Protein AF-A0A0J9TKJ6-F1 (afdb_monomer)

Structure (mmCIF, N/CA/C/O backbone):
data_AF-A0A0J9TKJ6-F1
#
_entry.id   AF-A0A0J9TKJ6-F1
#
loop_
_atom_site.group_PDB
_atom_site.id
_atom_site.type_symbol
_atom_site.label_atom_id
_atom_site.label_alt_id
_atom_site.label_comp_id
_atom_site.label_asym_id
_atom_site.label_entity_id
_atom_site.label_seq_id
_atom_site.pdbx_PDB_ins_code
_atom_site.Cartn_x
_atom_site.Cartn_y
_atom_site.Cartn_z
_atom_site.occupancy
_atom_site.B_iso_or_equiv
_atom_site.auth_seq_id
_atom_site.auth_comp_id
_atom_site.auth_asym_id
_atom_site.auth_atom_id
_atom_site.pdbx_PDB_model_num
ATOM 1 N N . MET A 1 1 ? 6.504 -11.245 -60.195 1.00 50.47 1 MET A N 1
ATOM 2 C CA . MET A 1 1 ? 6.502 -10.023 -59.360 1.00 50.47 1 MET A CA 1
ATOM 3 C C . MET A 1 1 ? 5.042 -9.715 -59.073 1.00 50.47 1 MET A C 1
ATOM 5 O O . MET A 1 1 ? 4.310 -9.525 -60.033 1.00 50.47 1 MET A O 1
ATOM 9 N N . ASN A 1 2 ? 4.594 -9.773 -57.815 1.00 43.16 2 ASN A N 1
ATOM 10 C CA . ASN A 1 2 ? 3.236 -9.346 -57.452 1.00 43.16 2 ASN A CA 1
ATOM 11 C C . ASN A 1 2 ? 3.225 -7.815 -57.468 1.00 43.16 2 ASN A C 1
ATOM 13 O O . ASN A 1 2 ? 3.597 -7.187 -56.484 1.00 43.16 2 ASN A O 1
ATOM 17 N N . ILE A 1 3 ? 2.907 -7.226 -58.617 1.00 52.66 3 ILE A N 1
ATOM 18 C CA . ILE A 1 3 ? 2.705 -5.783 -58.741 1.00 52.66 3 ILE A CA 1
ATOM 19 C C . ILE A 1 3 ? 1.212 -5.575 -58.517 1.00 52.66 3 ILE A C 1
ATOM 21 O O . ILE A 1 3 ? 0.401 -6.050 -59.309 1.00 52.66 3 ILE A O 1
ATOM 25 N N . GLY A 1 4 ? 0.846 -4.954 -57.395 1.00 62.12 4 GLY A N 1
ATOM 26 C CA . GLY A 1 4 ? -0.547 -4.605 -57.136 1.00 62.12 4 GLY A CA 1
ATOM 27 C C . GLY A 1 4 ? -1.061 -3.576 -58.154 1.00 62.12 4 GLY A C 1
ATOM 28 O O . GLY A 1 4 ? -0.260 -2.930 -58.832 1.00 62.12 4 GLY A O 1
ATOM 29 N N . PRO A 1 5 ? -2.384 -3.351 -58.237 1.00 56.28 5 PRO A N 1
ATOM 30 C CA . PRO A 1 5 ? -2.977 -2.350 -59.135 1.00 56.28 5 PRO A CA 1
ATOM 31 C C . PRO A 1 5 ? -2.466 -0.915 -58.890 1.00 56.28 5 PRO A C 1
ATOM 33 O O . PRO A 1 5 ? -2.606 -0.062 -59.758 1.00 56.28 5 PRO A O 1
ATOM 36 N N . ASN A 1 6 ? -1.823 -0.669 -57.742 1.00 56.25 6 ASN A N 1
ATOM 37 C CA . ASN A 1 6 ? -1.251 0.620 -57.340 1.00 56.25 6 ASN A CA 1
ATOM 38 C C . ASN A 1 6 ? 0.261 0.750 -57.636 1.00 56.25 6 ASN A C 1
ATOM 40 O O . ASN A 1 6 ? 0.887 1.711 -57.196 1.00 56.25 6 ASN A O 1
ATOM 44 N N . GLY A 1 7 ? 0.866 -0.207 -58.350 1.00 64.88 7 GLY A N 1
ATOM 45 C CA . GLY A 1 7 ? 2.300 -0.206 -58.656 1.00 64.88 7 GLY A CA 1
ATOM 46 C C . GLY A 1 7 ? 3.182 -0.786 -57.541 1.00 64.88 7 GLY A C 1
ATOM 47 O O . GLY A 1 7 ? 2.716 -1.529 -56.679 1.00 64.88 7 GLY A O 1
ATOM 48 N N . VAL A 1 8 ? 4.486 -0.495 -57.601 1.00 68.56 8 VAL A N 1
ATOM 49 C CA . VAL A 1 8 ? 5.509 -0.954 -56.641 1.00 68.56 8 VAL A CA 1
ATOM 50 C C . VAL A 1 8 ? 5.804 0.184 -55.666 1.00 68.56 8 VAL A C 1
ATOM 52 O O . VAL A 1 8 ? 6.204 1.263 -56.102 1.00 68.56 8 VAL A O 1
ATOM 55 N N . SER A 1 9 ? 5.623 -0.029 -54.358 1.00 71.56 9 SER A N 1
ATOM 56 C CA . SER A 1 9 ? 5.961 1.004 -53.371 1.00 71.56 9 SER A CA 1
ATOM 57 C C . SER A 1 9 ? 7.479 1.182 -53.237 1.00 71.56 9 SER A C 1
ATOM 59 O O . SER A 1 9 ? 8.261 0.293 -53.573 1.00 71.56 9 SER A O 1
ATOM 61 N N . ILE A 1 10 ? 7.917 2.317 -52.683 1.00 71.19 10 ILE A N 1
ATOM 62 C CA . ILE A 1 10 ? 9.335 2.555 -52.352 1.00 71.19 10 ILE A CA 1
ATOM 63 C C . ILE A 1 10 ? 9.899 1.443 -51.452 1.00 71.19 10 ILE A C 1
ATOM 65 O O . ILE A 1 10 ? 11.024 0.990 -51.657 1.00 71.19 10 ILE A O 1
ATOM 69 N N . PHE A 1 11 ? 9.096 0.972 -50.498 1.00 71.19 11 PHE A N 1
ATOM 70 C CA . PHE A 1 11 ? 9.472 -0.111 -49.596 1.00 71.19 11 PHE A CA 1
ATOM 71 C C . PHE A 1 11 ? 9.604 -1.457 -50.329 1.00 71.19 11 PHE A C 1
ATOM 73 O O . PHE A 1 11 ? 10.550 -2.211 -50.095 1.00 71.19 11 PHE A O 1
ATOM 80 N N . ASP A 1 12 ? 8.702 -1.746 -51.270 1.00 70.81 12 ASP A N 1
ATOM 81 C CA . ASP A 1 12 ? 8.797 -2.945 -52.112 1.00 70.81 12 ASP A CA 1
ATOM 82 C C . ASP A 1 12 ? 10.048 -2.899 -52.996 1.00 70.81 12 ASP A C 1
ATOM 84 O O . ASP A 1 12 ? 10.742 -3.905 -53.162 1.00 70.81 12 ASP A O 1
ATOM 88 N N . LEU A 1 13 ? 10.370 -1.717 -53.525 1.00 75.50 13 LEU A N 1
ATOM 89 C CA . LEU A 1 13 ? 11.538 -1.491 -54.365 1.00 75.50 13 LEU A CA 1
ATOM 90 C C . LEU A 1 13 ? 12.847 -1.691 -53.582 1.00 75.50 13 LEU A C 1
ATOM 92 O O . LEU A 1 13 ? 13.776 -2.315 -54.097 1.00 75.50 13 LEU A O 1
ATOM 96 N N . GLU A 1 14 ? 12.918 -1.233 -52.331 1.00 74.38 14 GLU A N 1
ATOM 97 C CA . GLU A 1 14 ? 14.053 -1.487 -51.436 1.00 74.38 14 GLU A CA 1
ATOM 98 C C . GLU A 1 14 ? 14.243 -2.993 -51.179 1.00 74.38 14 GLU A C 1
ATOM 100 O O . GLU A 1 14 ? 15.334 -3.539 -51.381 1.00 74.38 14 GLU A O 1
ATOM 105 N N . ASN A 1 15 ? 13.166 -3.698 -50.820 1.00 72.44 15 ASN A N 1
ATOM 106 C CA . ASN A 1 15 ? 13.211 -5.131 -50.517 1.00 72.44 15 ASN A CA 1
ATOM 107 C C . ASN A 1 15 ? 13.586 -5.996 -51.727 1.00 72.44 15 ASN A C 1
ATOM 109 O O . ASN A 1 15 ? 14.328 -6.974 -51.592 1.00 72.44 15 ASN A O 1
ATOM 113 N N . ILE A 1 16 ? 13.088 -5.655 -52.918 1.00 75.38 16 ILE A N 1
ATOM 114 C CA . ILE A 1 16 ? 13.432 -6.360 -54.157 1.00 75.38 16 ILE A CA 1
ATOM 115 C C . ILE A 1 16 ? 14.916 -6.165 -54.474 1.00 75.38 16 ILE A C 1
ATOM 117 O O . ILE A 1 16 ? 15.604 -7.140 -54.771 1.00 75.38 16 ILE A O 1
ATOM 121 N N . ASN A 1 17 ? 15.433 -4.941 -54.362 1.00 71.62 17 ASN A N 1
ATOM 122 C CA . ASN A 1 17 ? 16.819 -4.636 -54.715 1.00 71.62 17 ASN A CA 1
ATOM 123 C C . ASN A 1 17 ? 17.841 -5.267 -53.761 1.00 71.62 17 ASN A C 1
ATOM 125 O O . ASN A 1 17 ? 18.880 -5.750 -54.228 1.00 71.62 17 ASN A O 1
ATOM 129 N N . ARG A 1 18 ? 17.509 -5.413 -52.467 1.00 71.25 18 ARG A N 1
ATOM 130 C CA . ARG A 1 18 ? 18.341 -6.171 -51.514 1.00 71.25 18 ARG A CA 1
ATOM 131 C C . ARG A 1 18 ? 18.604 -7.605 -51.984 1.00 71.25 18 ARG A C 1
ATOM 133 O O . ARG A 1 18 ? 19.732 -8.079 -51.866 1.00 71.25 18 ARG A O 1
ATOM 140 N N . LYS A 1 19 ? 17.617 -8.278 -52.593 1.00 70.25 19 LYS A N 1
ATOM 141 C CA . LYS A 1 19 ? 17.789 -9.643 -53.142 1.00 70.25 19 LYS A CA 1
ATOM 142 C C . LYS A 1 19 ? 18.791 -9.708 -54.298 1.00 70.25 19 LYS A C 1
ATOM 144 O O . LYS A 1 19 ? 19.408 -10.748 -54.503 1.00 70.25 19 LYS A O 1
ATOM 149 N N . TYR A 1 20 ? 18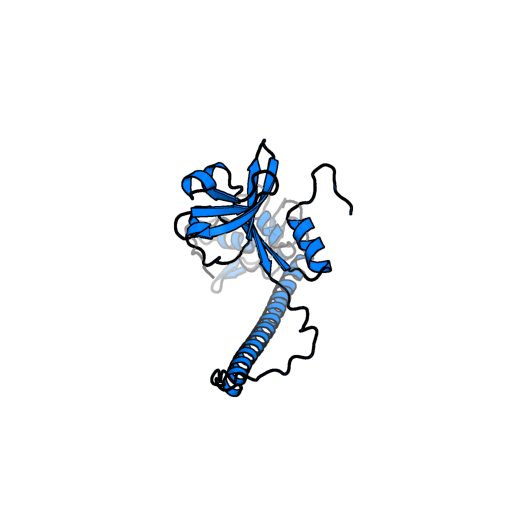.983 -8.610 -55.026 1.00 73.00 20 TYR A N 1
ATOM 150 C CA . TYR A 1 20 ? 19.924 -8.517 -56.148 1.00 73.00 20 TYR A CA 1
ATOM 151 C C . TYR A 1 20 ? 21.276 -7.888 -55.763 1.00 73.00 20 TYR A C 1
ATOM 153 O O . TYR A 1 20 ? 22.132 -7.678 -56.629 1.00 73.00 20 TYR A O 1
ATOM 161 N N . GLY A 1 21 ? 21.504 -7.636 -54.467 1.00 69.69 21 GLY A N 1
ATOM 162 C CA . GLY A 1 21 ? 22.745 -7.054 -53.951 1.00 69.69 21 GLY A CA 1
ATOM 163 C C . GLY A 1 21 ? 22.886 -5.558 -54.236 1.00 69.69 21 GLY A C 1
ATOM 164 O O . GLY A 1 21 ? 24.005 -5.056 -54.310 1.00 69.69 21 GLY A O 1
ATOM 165 N N . ILE A 1 22 ? 21.770 -4.855 -54.434 1.00 74.25 22 ILE A N 1
ATOM 166 C CA . ILE A 1 22 ? 21.721 -3.396 -54.533 1.00 74.25 22 ILE A CA 1
ATOM 167 C C . ILE A 1 22 ? 21.095 -2.900 -53.234 1.00 74.25 22 ILE A C 1
ATOM 169 O O . ILE A 1 22 ? 19.940 -3.216 -52.946 1.00 74.25 22 ILE A O 1
ATOM 173 N N . HIS A 1 23 ? 21.857 -2.159 -52.433 1.00 78.50 23 HIS A N 1
ATOM 174 C CA . HIS A 1 23 ? 21.309 -1.546 -51.233 1.00 78.50 23 HIS A CA 1
ATOM 175 C C . HIS A 1 23 ? 20.715 -0.196 -51.627 1.00 78.50 23 HIS A C 1
ATOM 177 O O . HIS A 1 23 ? 21.412 0.680 -52.142 1.00 78.50 23 HIS A O 1
ATOM 183 N N . LEU A 1 24 ? 19.400 -0.078 -51.472 1.00 80.50 24 LEU A N 1
ATOM 184 C CA . LEU A 1 24 ? 18.694 1.182 -51.625 1.00 80.50 24 LEU A CA 1
ATOM 185 C C . LEU A 1 24 ? 18.300 1.670 -50.247 1.00 80.50 24 LEU A C 1
ATOM 187 O O . LEU A 1 24 ? 17.778 0.895 -49.455 1.00 80.50 24 LEU A O 1
ATOM 191 N N . GLU A 1 25 ? 18.500 2.954 -50.000 1.00 81.00 25 GLU A N 1
ATOM 192 C CA . GLU A 1 25 ? 18.019 3.601 -48.789 1.00 81.00 25 GLU A CA 1
ATOM 193 C C . GLU A 1 25 ? 17.087 4.739 -49.175 1.00 81.00 25 GLU A C 1
ATOM 195 O O . GLU A 1 25 ? 17.439 5.611 -49.980 1.00 81.00 25 GLU A O 1
ATOM 200 N N . SER A 1 26 ? 15.876 4.714 -48.623 1.00 83.44 26 SER A N 1
ATOM 201 C CA . SER A 1 26 ? 14.887 5.762 -48.840 1.00 83.44 26 SER A CA 1
ATOM 202 C C . SER A 1 26 ? 15.014 6.853 -47.780 1.00 83.44 26 SER A C 1
ATOM 204 O O . SER A 1 26 ? 15.048 6.588 -46.581 1.00 83.44 26 SER A O 1
ATOM 206 N N . TYR A 1 27 ? 15.065 8.103 -48.233 1.00 85.94 27 TYR A N 1
ATOM 207 C CA . TYR A 1 27 ? 15.168 9.270 -47.365 1.00 85.94 27 TYR A CA 1
ATOM 208 C C . TYR A 1 27 ? 14.065 10.262 -47.696 1.00 85.94 27 TYR A C 1
ATOM 210 O O . TYR A 1 27 ? 13.878 10.641 -48.856 1.00 85.94 27 TYR A O 1
ATOM 218 N N . ARG A 1 28 ? 13.368 10.737 -46.661 1.00 89.88 28 ARG A N 1
ATOM 219 C CA . ARG A 1 28 ? 12.529 11.927 -46.771 1.00 89.88 28 ARG A CA 1
ATOM 220 C C . ARG A 1 28 ? 13.407 13.159 -46.568 1.00 89.88 28 ARG A C 1
ATOM 222 O O . ARG A 1 28 ? 14.073 13.270 -45.544 1.00 89.88 28 ARG A O 1
ATOM 229 N N . ILE A 1 29 ? 13.434 14.055 -47.546 1.00 91.06 29 ILE A N 1
ATOM 230 C CA . ILE A 1 29 ? 14.273 15.253 -47.532 1.00 91.06 29 ILE A CA 1
ATOM 231 C C . ILE A 1 29 ? 13.593 16.373 -48.316 1.00 91.06 29 ILE A C 1
ATOM 233 O O . ILE A 1 29 ? 13.094 16.154 -49.417 1.00 91.06 29 ILE A O 1
ATOM 237 N N . THR A 1 30 ? 13.592 17.592 -47.782 1.00 92.38 30 THR A N 1
ATOM 238 C CA . THR A 1 30 ? 13.062 18.765 -48.496 1.00 92.38 30 THR A CA 1
ATOM 239 C C . THR A 1 30 ? 14.042 19.249 -49.570 1.00 92.38 30 THR A C 1
ATOM 241 O O . THR A 1 30 ? 15.246 18.995 -49.508 1.00 92.38 30 THR A O 1
ATOM 244 N N . ALA A 1 31 ? 13.585 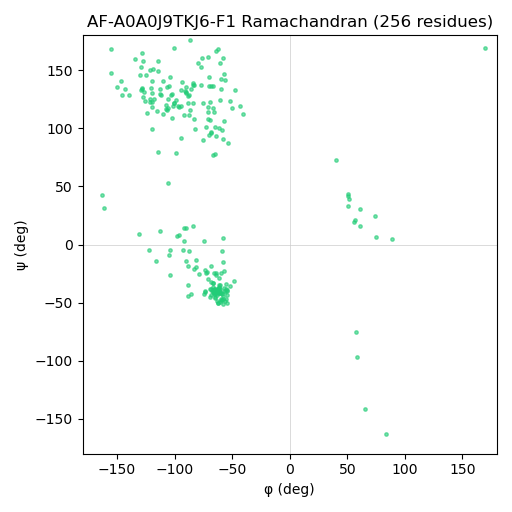20.021 -50.563 1.00 88.12 31 ALA A N 1
ATOM 245 C CA . ALA A 1 31 ? 14.489 20.561 -51.592 1.00 88.12 31 ALA A CA 1
ATOM 246 C C . ALA A 1 31 ? 15.585 21.485 -51.009 1.00 88.12 31 ALA A C 1
ATOM 248 O O . ALA A 1 31 ? 16.681 21.595 -51.570 1.00 88.12 31 ALA A O 1
ATOM 249 N N . GLN A 1 32 ? 15.301 22.160 -49.889 1.00 87.56 32 GLN A N 1
ATOM 250 C CA . GLN A 1 32 ? 16.257 23.034 -49.206 1.00 87.56 32 GLN A CA 1
ATOM 251 C C . GLN A 1 32 ? 17.326 22.235 -48.452 1.00 87.56 32 GLN A C 1
ATOM 253 O O . GLN A 1 32 ? 18.510 22.571 -48.527 1.00 87.56 32 GLN A O 1
ATOM 258 N N . GLU A 1 33 ? 16.935 21.163 -47.765 1.00 89.69 33 GLU A N 1
ATOM 259 C CA . GLU A 1 33 ? 17.868 20.226 -47.131 1.00 89.69 33 GLU A CA 1
ATOM 260 C C . GLU A 1 33 ? 18.687 19.480 -48.180 1.00 89.69 33 GLU A C 1
ATOM 262 O O . GLU A 1 33 ? 19.908 19.381 -48.054 1.00 89.69 33 GLU A O 1
ATOM 267 N N . LEU A 1 34 ? 18.054 19.063 -49.283 1.00 89.25 34 LEU A N 1
ATOM 268 C CA . LEU A 1 34 ? 18.735 18.454 -50.418 1.00 89.25 34 LEU A CA 1
ATOM 269 C C . LEU A 1 34 ? 19.840 19.381 -50.920 1.00 89.25 34 LEU A C 1
ATOM 271 O O . LEU A 1 34 ? 20.978 18.935 -51.053 1.00 89.25 34 LEU A O 1
ATOM 275 N N . ARG A 1 35 ? 19.564 20.682 -51.095 1.00 87.81 35 ARG A N 1
ATOM 276 C CA . ARG A 1 35 ? 20.578 21.682 -51.470 1.00 87.81 35 ARG A CA 1
ATOM 277 C C . ARG A 1 35 ? 21.777 21.688 -50.515 1.00 87.81 35 ARG A C 1
ATOM 279 O O . ARG A 1 35 ? 22.910 21.726 -51.000 1.00 87.81 35 ARG A O 1
ATOM 286 N N . LYS A 1 36 ? 21.542 21.619 -49.201 1.00 89.31 36 LYS A N 1
ATOM 287 C CA . LYS A 1 36 ? 22.574 21.679 -48.145 1.00 89.31 36 LYS A CA 1
ATOM 288 C C . LYS A 1 36 ? 23.299 20.352 -47.875 1.00 89.31 36 LYS A C 1
ATOM 290 O O . LYS A 1 36 ? 24.382 20.386 -47.310 1.00 89.31 36 LYS A O 1
ATOM 295 N N . SER A 1 37 ? 22.731 19.215 -48.274 1.00 86.81 37 SER A N 1
ATOM 296 C CA . SER A 1 37 ? 23.284 17.874 -48.009 1.00 86.81 37 SER A CA 1
ATOM 297 C C . SER A 1 37 ? 24.665 17.629 -48.644 1.00 86.81 37 SER A C 1
ATOM 299 O O . SER A 1 37 ? 25.091 18.357 -49.541 1.00 86.81 37 SER A O 1
ATOM 301 N N . ASN A 1 38 ? 25.343 16.547 -48.265 1.00 84.88 38 ASN A N 1
ATOM 302 C CA . ASN A 1 38 ? 26.609 16.135 -48.891 1.00 84.88 38 ASN A CA 1
ATOM 303 C C . ASN A 1 38 ? 26.428 15.142 -50.055 1.00 84.88 38 ASN A C 1
ATOM 305 O O . ASN A 1 38 ? 27.397 14.545 -50.507 1.00 84.88 38 ASN A O 1
ATOM 309 N N . ILE A 1 39 ? 25.204 14.980 -50.571 1.00 85.25 39 ILE A N 1
ATOM 310 C CA . ILE A 1 39 ? 24.911 14.048 -51.669 1.00 85.25 39 ILE A CA 1
ATOM 311 C C . ILE A 1 39 ? 25.543 14.573 -52.966 1.00 85.25 39 ILE A C 1
ATOM 313 O O . ILE A 1 39 ? 25.077 15.564 -53.538 1.00 85.25 39 ILE A O 1
ATOM 317 N N . SER A 1 40 ? 26.623 13.932 -53.411 1.00 79.75 40 SER A N 1
ATOM 318 C CA . SER A 1 40 ? 27.373 14.293 -54.624 1.00 79.75 40 SER A CA 1
ATOM 319 C C . SER A 1 40 ? 27.120 13.364 -55.811 1.00 79.75 40 SER A C 1
ATOM 321 O O . SER A 1 40 ? 27.273 13.785 -56.963 1.00 79.75 40 SER A O 1
ATOM 323 N N . ASP A 1 41 ? 26.737 12.120 -55.532 1.00 84.12 41 ASP A N 1
ATOM 324 C CA . ASP A 1 41 ? 26.510 11.092 -56.544 1.00 84.12 41 ASP A CA 1
ATOM 325 C C . ASP A 1 41 ? 25.084 11.129 -57.100 1.00 84.12 41 ASP A C 1
ATOM 327 O O . ASP A 1 41 ? 24.255 11.956 -56.711 1.00 84.12 41 ASP A O 1
ATOM 331 N N . PHE A 1 42 ? 24.825 10.274 -58.090 1.00 87.31 42 PHE A N 1
ATOM 332 C CA . PHE A 1 42 ? 23.489 10.113 -58.646 1.00 87.31 42 PHE A CA 1
ATOM 333 C C . PHE A 1 42 ? 22.567 9.466 -57.614 1.00 87.31 42 PHE A C 1
ATOM 335 O O . PHE A 1 42 ? 22.933 8.494 -56.959 1.00 87.31 42 PHE A O 1
ATOM 342 N N . PHE A 1 43 ? 21.357 9.993 -57.508 1.00 90.25 43 PHE A N 1
ATOM 343 C CA . PHE A 1 43 ? 20.299 9.463 -56.657 1.00 90.25 43 PHE A CA 1
ATOM 344 C C . PHE A 1 43 ? 18.999 9.428 -57.448 1.00 90.25 43 PHE A C 1
ATOM 346 O O . PHE A 1 43 ? 18.859 10.125 -58.454 1.00 90.25 43 PHE A O 1
ATOM 353 N N . ILE A 1 44 ? 18.039 8.624 -57.010 1.00 90.69 44 ILE A N 1
ATOM 354 C CA . ILE A 1 44 ? 16.704 8.640 -57.605 1.00 90.69 44 ILE A CA 1
ATOM 355 C C . ILE A 1 44 ? 15.880 9.665 -56.832 1.00 90.69 44 ILE A C 1
ATOM 357 O O . ILE A 1 44 ? 15.878 9.681 -55.602 1.00 90.69 44 ILE A O 1
ATOM 361 N N . VAL A 1 45 ? 15.200 10.543 -57.554 1.00 90.88 45 VAL A N 1
ATOM 362 C CA . VAL A 1 45 ? 14.300 11.553 -57.011 1.00 90.88 45 VAL A CA 1
ATOM 363 C C . VAL A 1 45 ? 12.868 11.192 -57.378 1.00 90.88 45 VAL A C 1
ATOM 365 O O . VAL A 1 45 ? 12.606 10.734 -58.492 1.00 90.88 45 VAL A O 1
ATOM 368 N N . LEU A 1 46 ? 11.946 11.411 -56.446 1.00 90.88 46 LEU A N 1
ATOM 369 C CA . LEU A 1 46 ? 10.523 11.241 -56.694 1.00 90.88 46 LEU A CA 1
ATOM 370 C C . LEU A 1 46 ? 9.873 12.593 -56.992 1.00 90.88 46 LEU A C 1
ATOM 372 O O . LEU A 1 46 ? 9.999 13.537 -56.208 1.00 90.88 46 LEU A O 1
ATOM 376 N N . LEU A 1 47 ? 9.202 12.696 -58.135 1.00 89.31 47 LEU A N 1
ATOM 377 C CA . LEU A 1 47 ? 8.569 13.917 -58.627 1.00 89.31 47 LEU A CA 1
ATOM 378 C C . LEU A 1 47 ? 7.066 13.698 -58.826 1.00 89.31 47 LEU A C 1
ATOM 380 O O . LEU A 1 47 ? 6.646 12.600 -59.163 1.00 89.31 47 LEU A O 1
ATOM 384 N N . PHE A 1 48 ? 6.254 14.737 -58.672 1.00 87.06 48 PHE A N 1
ATOM 385 C CA . PHE A 1 48 ? 4.841 14.714 -59.036 1.00 87.06 48 PHE A CA 1
ATOM 386 C C . PHE A 1 48 ? 4.660 15.127 -60.498 1.00 87.06 48 PHE A C 1
ATOM 388 O O . PHE A 1 48 ? 5.028 16.237 -60.892 1.00 87.06 48 PHE A O 1
ATOM 395 N N . ARG A 1 49 ? 4.056 14.246 -61.301 1.00 81.75 49 ARG A N 1
ATOM 396 C CA . ARG A 1 49 ? 3.688 14.503 -62.700 1.00 81.75 49 ARG A CA 1
ATOM 397 C C . ARG A 1 49 ? 2.311 13.898 -62.969 1.00 81.75 49 ARG A C 1
ATOM 399 O O . ARG A 1 49 ? 2.088 12.736 -62.662 1.00 81.75 49 ARG A O 1
ATOM 406 N N . ASN A 1 50 ? 1.381 14.681 -63.522 1.00 78.81 50 ASN A N 1
ATOM 407 C CA . ASN A 1 50 ? 0.005 14.244 -63.818 1.00 78.81 50 ASN A CA 1
ATOM 408 C C . ASN A 1 50 ? -0.705 13.571 -62.617 1.00 78.81 50 ASN A C 1
ATOM 410 O O . ASN A 1 50 ? -1.371 12.554 -62.782 1.00 78.81 50 ASN A O 1
ATOM 414 N N . ASN A 1 51 ? -0.538 14.125 -61.409 1.00 75.25 51 ASN A N 1
ATOM 415 C CA . ASN A 1 51 ? -1.032 13.578 -60.132 1.00 75.25 51 ASN A CA 1
ATOM 416 C C . ASN A 1 51 ? -0.484 12.194 -59.727 1.00 75.25 51 ASN A C 1
ATOM 418 O O . ASN A 1 51 ? -1.028 11.572 -58.818 1.00 75.25 51 ASN A O 1
ATOM 422 N N . LEU A 1 52 ? 0.608 11.729 -60.339 1.00 78.06 52 LEU A N 1
ATOM 423 C CA . LEU A 1 52 ? 1.285 10.482 -59.979 1.00 78.06 52 LEU A CA 1
ATOM 424 C C . LEU A 1 52 ? 2.731 10.741 -59.537 1.00 78.06 52 LEU A C 1
ATOM 426 O O . LEU A 1 52 ? 3.367 11.709 -59.964 1.00 78.06 52 LEU A O 1
ATOM 430 N N . GLU A 1 53 ? 3.241 9.870 -58.662 1.00 81.81 53 GLU A N 1
ATOM 431 C CA . GLU A 1 53 ? 4.654 9.838 -58.280 1.00 81.81 53 GLU A CA 1
ATOM 432 C C . GLU A 1 53 ? 5.472 9.217 -59.428 1.00 81.81 53 GLU A C 1
ATOM 434 O O . GLU A 1 53 ? 5.229 8.091 -59.858 1.00 81.81 53 GLU A O 1
ATOM 439 N N . HIS A 1 54 ? 6.446 9.969 -59.933 1.00 85.94 54 HIS A N 1
ATOM 440 C CA . HIS A 1 54 ? 7.305 9.616 -61.057 1.00 85.94 54 HIS A CA 1
ATOM 441 C C . HIS A 1 54 ? 8.767 9.588 -60.613 1.00 85.94 54 HIS A C 1
ATOM 443 O O . HIS A 1 54 ? 9.257 10.535 -59.992 1.00 85.94 54 HIS A O 1
ATOM 449 N N . PHE A 1 55 ? 9.475 8.507 -60.935 1.00 88.00 55 PHE A N 1
ATOM 450 C CA . PHE A 1 55 ? 10.889 8.352 -60.603 1.00 88.00 55 PHE A CA 1
ATOM 451 C C . PHE A 1 55 ? 11.769 8.952 -61.700 1.00 88.00 55 PHE A C 1
ATOM 453 O O . PHE A 1 55 ? 11.654 8.589 -62.868 1.00 88.00 55 PHE A O 1
ATOM 460 N N . ALA A 1 56 ? 12.711 9.809 -61.313 1.00 88.75 56 ALA A N 1
ATOM 461 C CA . ALA A 1 56 ? 13.756 10.309 -62.201 1.00 88.75 56 ALA A CA 1
ATOM 462 C C . ALA A 1 56 ? 15.133 10.144 -61.552 1.00 88.75 56 ALA A C 1
ATOM 464 O O . ALA A 1 56 ? 15.266 10.166 -60.328 1.00 88.75 56 ALA A O 1
ATOM 465 N N . ILE A 1 57 ? 16.184 10.005 -62.357 1.00 90.12 57 ILE A N 1
ATOM 466 C CA . ILE A 1 57 ? 17.555 10.030 -61.839 1.00 90.12 57 ILE A CA 1
ATOM 467 C C . ILE A 1 57 ? 17.981 11.489 -61.708 1.00 90.12 57 ILE A C 1
ATOM 469 O O . ILE A 1 57 ? 17.741 12.302 -62.593 1.00 90.12 57 ILE A O 1
ATOM 473 N N . ALA A 1 58 ? 18.636 11.841 -60.614 1.00 91.81 58 ALA A N 1
ATOM 474 C CA . ALA A 1 58 ? 19.038 13.201 -60.318 1.00 91.81 58 ALA A CA 1
ATOM 475 C C . ALA A 1 58 ? 20.515 13.279 -59.935 1.00 91.81 58 ALA A C 1
ATOM 477 O O . ALA A 1 58 ? 21.069 12.387 -59.293 1.00 91.81 58 ALA A O 1
ATOM 478 N N . LYS A 1 59 ? 21.156 14.388 -60.312 1.00 91.56 59 LYS A N 1
ATOM 479 C CA . LYS A 1 59 ? 22.479 14.777 -59.821 1.00 91.56 59 LYS A CA 1
ATOM 480 C C . LYS A 1 59 ? 22.448 16.198 -59.287 1.00 91.56 59 LYS A C 1
ATOM 482 O O . LYS A 1 59 ? 22.051 17.137 -59.984 1.00 91.56 59 LYS A O 1
ATOM 487 N N . LYS A 1 60 ? 22.912 16.358 -58.051 1.00 91.88 60 LYS A N 1
ATOM 488 C CA . LYS A 1 60 ? 22.868 17.628 -57.335 1.00 91.88 60 LYS A CA 1
ATOM 489 C C . LYS A 1 60 ? 24.046 18.542 -57.680 1.00 91.88 60 LYS A C 1
ATOM 491 O O . LYS A 1 60 ? 25.194 18.111 -57.697 1.00 91.88 60 LYS A O 1
ATOM 496 N N . PHE A 1 61 ? 23.775 19.840 -57.831 1.00 90.44 61 PHE A N 1
ATOM 497 C CA . PHE A 1 61 ? 24.777 20.911 -57.855 1.00 90.44 61 PHE A CA 1
ATOM 498 C C . PHE A 1 61 ? 24.413 22.030 -56.867 1.00 90.44 61 PHE A C 1
ATOM 500 O O . PHE A 1 61 ? 23.276 22.150 -56.412 1.00 90.44 61 PHE A O 1
ATOM 507 N N . LYS A 1 62 ? 25.367 22.919 -56.552 1.00 87.44 62 LYS A N 1
ATOM 508 C CA . LYS A 1 62 ? 25.172 24.001 -55.560 1.00 87.44 62 LYS A CA 1
ATOM 509 C C . LYS A 1 62 ? 23.968 24.914 -55.847 1.00 87.44 62 LYS A C 1
ATOM 511 O O . LYS A 1 62 ? 23.346 25.423 -54.917 1.00 87.44 62 LYS A O 1
ATOM 516 N N . ARG A 1 63 ? 23.661 25.156 -57.129 1.00 87.94 63 ARG A N 1
ATOM 517 C CA . ARG A 1 63 ? 22.622 26.110 -57.576 1.00 87.94 63 ARG A CA 1
ATOM 518 C C . ARG A 1 63 ? 21.445 25.468 -58.323 1.00 87.94 63 ARG A C 1
ATOM 520 O O . ARG A 1 63 ? 20.433 26.127 -58.519 1.00 87.94 63 ARG A O 1
ATOM 527 N N . HIS A 1 64 ? 21.577 24.220 -58.759 1.00 91.38 64 HIS A N 1
ATOM 528 C CA . HIS A 1 64 ? 20.580 23.527 -59.576 1.00 91.38 64 HIS A CA 1
ATOM 529 C C . HIS A 1 64 ? 20.702 22.010 -59.398 1.00 91.38 64 HIS A C 1
ATOM 531 O O . HIS A 1 64 ? 21.693 21.528 -58.855 1.00 91.38 64 HIS A O 1
ATOM 537 N N . CYS A 1 65 ? 19.717 21.269 -59.881 1.00 92.50 65 CYS A N 1
ATOM 538 C CA . CYS A 1 65 ? 19.762 19.825 -60.044 1.00 92.50 65 CYS A CA 1
ATOM 539 C C . CYS A 1 65 ? 19.712 19.502 -61.543 1.00 92.50 65 CYS A C 1
ATOM 541 O O . CYS A 1 65 ? 19.143 20.264 -62.328 1.00 92.50 65 CYS A O 1
ATOM 543 N N . ILE A 1 66 ? 20.333 18.403 -61.953 1.00 91.94 66 ILE A N 1
ATOM 544 C CA . ILE A 1 66 ? 20.131 17.842 -63.287 1.00 91.94 66 ILE A CA 1
ATOM 545 C C . ILE A 1 66 ? 19.298 16.582 -63.119 1.00 91.94 66 ILE A C 1
ATOM 547 O O . ILE A 1 66 ? 19.728 15.665 -62.424 1.00 91.94 66 ILE A O 1
ATOM 551 N N . LEU A 1 67 ? 18.128 16.568 -63.744 1.00 91.75 67 LEU A N 1
ATOM 552 C CA . LEU A 1 67 ? 17.243 15.421 -63.842 1.00 91.75 67 LEU A CA 1
ATOM 553 C C . LEU A 1 67 ? 17.533 14.683 -65.148 1.00 91.75 67 LEU A C 1
ATOM 555 O O . LEU A 1 67 ? 17.771 15.305 -66.181 1.00 91.75 67 LEU A O 1
ATOM 559 N N . TYR A 1 68 ? 17.522 13.366 -65.084 1.00 88.69 68 TYR A N 1
ATOM 560 C CA . TYR A 1 68 ? 17.651 12.452 -66.202 1.00 88.69 68 TYR A CA 1
ATOM 561 C C . TYR A 1 68 ? 16.366 11.635 -66.212 1.00 88.69 68 TYR A C 1
ATOM 563 O O . TYR A 1 68 ? 16.180 10.730 -65.395 1.00 88.69 68 TYR A O 1
ATOM 571 N N . ASP A 1 69 ? 15.460 12.046 -67.086 1.00 84.88 69 ASP A N 1
ATOM 572 C CA . ASP A 1 69 ? 14.162 11.427 -67.296 1.00 84.88 69 ASP A CA 1
ATOM 573 C C . ASP A 1 69 ? 14.207 10.611 -68.593 1.00 84.88 69 ASP A C 1
ATOM 575 O O . ASP A 1 69 ? 14.876 11.010 -69.548 1.00 84.88 69 ASP A O 1
ATOM 579 N N . SER A 1 70 ? 13.520 9.472 -68.636 1.00 76.44 70 SER A N 1
ATOM 580 C CA . SER A 1 70 ? 13.504 8.630 -69.840 1.00 76.44 70 SER A CA 1
ATOM 581 C C . SER A 1 70 ? 12.704 9.272 -70.978 1.00 76.44 70 SER A C 1
ATOM 583 O O . SER A 1 70 ? 13.061 9.081 -72.137 1.00 76.44 70 SER A O 1
ATOM 585 N N . ASP A 1 71 ? 11.683 10.078 -70.661 1.00 77.62 71 ASP A N 1
ATOM 586 C CA . ASP A 1 71 ? 10.828 10.729 -71.663 1.00 77.62 71 ASP A CA 1
ATOM 587 C C . ASP A 1 71 ? 11.421 12.051 -72.156 1.00 77.62 71 ASP A C 1
ATOM 589 O O . ASP A 1 71 ? 11.353 12.392 -73.334 1.00 77.62 71 ASP A O 1
ATOM 593 N N . LEU A 1 72 ? 11.959 12.842 -71.223 1.00 79.44 72 LEU A N 1
ATOM 594 C CA . LEU A 1 72 ? 12.389 14.222 -71.474 1.00 79.44 72 LEU A CA 1
ATOM 595 C C . LEU A 1 72 ? 13.912 14.360 -71.593 1.00 79.44 72 LEU A C 1
ATOM 597 O O . LEU A 1 72 ? 14.429 15.446 -71.866 1.00 79.44 72 LEU A O 1
ATOM 601 N N . GLY A 1 73 ? 14.645 13.273 -71.361 1.00 82.75 73 GLY A N 1
ATOM 602 C CA . GLY A 1 73 ? 16.096 13.269 -71.345 1.00 82.75 73 GLY A CA 1
ATOM 603 C C . GLY A 1 73 ? 16.669 14.097 -70.194 1.00 82.75 73 GLY A C 1
ATOM 604 O O . GLY A 1 73 ? 16.191 14.084 -69.057 1.00 82.75 73 GLY A O 1
ATOM 605 N N . LYS A 1 74 ? 17.761 14.808 -70.480 1.00 89.62 74 LYS A N 1
ATOM 606 C CA . LYS A 1 74 ? 18.524 15.564 -69.483 1.00 89.62 74 LYS A CA 1
ATOM 607 C C . LYS A 1 74 ? 17.956 16.973 -69.306 1.00 89.62 74 LYS A C 1
ATOM 609 O O . LYS A 1 74 ? 18.147 17.833 -70.162 1.00 89.62 74 LYS A O 1
ATOM 614 N N . ILE A 1 75 ? 17.367 17.245 -68.147 1.00 91.38 75 ILE A N 1
ATOM 615 C CA . ILE A 1 75 ? 16.774 18.539 -67.796 1.00 91.38 75 ILE A CA 1
ATOM 616 C C . ILE A 1 75 ? 17.569 19.202 -66.675 1.00 91.38 75 ILE A C 1
ATOM 618 O O . ILE A 1 75 ? 17.868 18.597 -65.648 1.00 91.38 75 ILE A O 1
ATOM 622 N N . ARG A 1 76 ? 17.870 20.493 -66.822 1.00 92.81 76 ARG A N 1
ATOM 623 C CA . ARG A 1 76 ? 18.433 21.314 -65.745 1.00 92.81 76 ARG A CA 1
ATOM 624 C C . ARG A 1 76 ? 17.312 22.056 -65.019 1.00 92.81 76 ARG A C 1
ATOM 626 O O . ARG A 1 76 ? 16.653 22.891 -65.624 1.00 92.81 76 ARG A O 1
ATOM 633 N N . ILE A 1 77 ? 17.148 21.805 -63.721 1.00 92.31 77 ILE A N 1
ATOM 634 C CA . ILE A 1 77 ? 16.101 22.416 -62.890 1.00 92.31 77 ILE A CA 1
ATOM 635 C C . ILE A 1 77 ? 16.709 23.198 -61.720 1.00 92.31 77 ILE A C 1
ATOM 637 O O . ILE A 1 77 ? 17.631 22.738 -61.045 1.00 92.31 77 ILE A O 1
ATOM 641 N N . THR A 1 78 ? 16.225 24.411 -61.464 1.00 94.00 78 THR A N 1
ATOM 642 C CA . THR A 1 78 ? 16.645 25.189 -60.284 1.00 94.00 78 THR A CA 1
ATOM 643 C C . THR A 1 78 ? 15.913 24.707 -59.028 1.00 94.00 78 THR A C 1
ATOM 645 O O . THR A 1 78 ? 14.818 24.165 -59.123 1.00 94.00 78 THR A O 1
ATOM 648 N N . TYR A 1 79 ? 16.470 24.916 -57.829 1.00 91.31 79 TYR A N 1
ATOM 649 C CA . TYR A 1 79 ? 15.788 24.508 -56.586 1.00 91.31 79 TYR A CA 1
ATOM 650 C C . TYR A 1 79 ? 14.386 25.125 -56.404 1.00 91.31 79 TYR A C 1
ATOM 652 O O . TYR A 1 79 ? 13.489 24.387 -56.007 1.00 91.31 79 TYR A O 1
ATOM 660 N N . PRO A 1 80 ? 14.138 26.412 -56.734 1.00 92.62 80 PRO A N 1
ATOM 661 C CA . PRO A 1 80 ? 12.786 26.977 -56.696 1.00 92.62 80 PRO A CA 1
ATOM 662 C C . PRO A 1 80 ? 11.795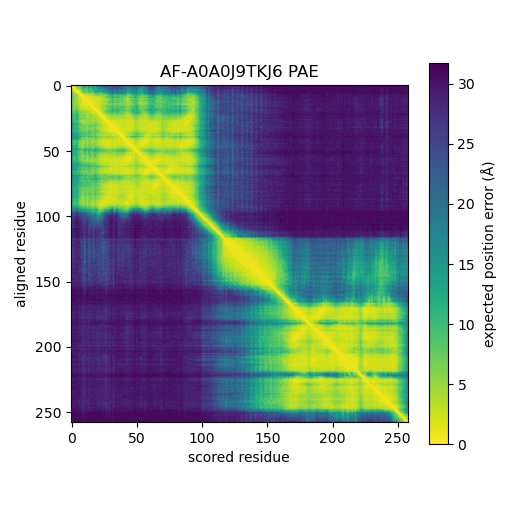 26.277 -57.633 1.00 92.62 80 PRO A C 1
ATOM 664 O O . PRO A 1 80 ? 10.623 26.144 -57.299 1.00 92.62 80 PRO A O 1
ATOM 667 N N . GLN A 1 81 ? 12.255 25.815 -58.799 1.00 90.75 81 GLN A N 1
ATOM 668 C CA . GLN A 1 81 ? 11.430 25.027 -59.719 1.00 90.75 81 GLN A CA 1
ATOM 669 C C . GLN A 1 81 ? 11.225 23.601 -59.197 1.00 90.75 81 GLN A C 1
ATOM 671 O O . GLN A 1 81 ? 10.113 23.092 -59.259 1.00 90.75 81 GLN A O 1
ATOM 676 N N . LEU A 1 82 ? 12.272 22.988 -58.635 1.00 91.31 82 LEU A N 1
ATOM 677 C CA . LEU A 1 82 ? 12.225 21.642 -58.068 1.00 91.31 82 LEU A CA 1
ATOM 678 C C . LEU A 1 82 ? 11.206 21.545 -56.928 1.00 91.31 82 LEU A C 1
ATOM 680 O O . LEU A 1 82 ? 10.446 20.590 -56.898 1.00 91.31 82 LEU A O 1
ATOM 684 N N . ILE A 1 83 ? 11.129 22.550 -56.047 1.00 90.56 83 ILE A N 1
ATOM 685 C CA . ILE A 1 83 ? 10.155 22.599 -54.938 1.00 90.56 83 ILE A CA 1
ATOM 686 C C . ILE A 1 83 ? 8.715 22.367 -55.417 1.00 90.56 83 ILE A C 1
ATOM 688 O O . ILE A 1 83 ? 7.944 21.727 -54.715 1.00 90.56 83 ILE A O 1
ATOM 692 N N . LYS A 1 84 ? 8.352 22.851 -56.611 1.00 90.25 84 LYS A N 1
ATOM 693 C CA . LYS A 1 84 ? 6.980 22.749 -57.132 1.00 90.25 84 LYS A CA 1
ATOM 694 C C . LYS A 1 84 ? 6.583 21.334 -57.547 1.00 90.25 84 LYS A C 1
ATOM 696 O O . LYS A 1 84 ? 5.398 21.046 -57.637 1.00 90.25 84 LYS A O 1
ATOM 701 N N . VAL A 1 85 ? 7.564 20.492 -57.855 1.00 89.88 85 VAL A N 1
ATOM 702 C CA . VAL A 1 85 ? 7.353 19.162 -58.441 1.00 89.88 85 VAL A CA 1
ATOM 703 C C . VAL A 1 85 ? 7.957 18.046 -57.594 1.00 89.88 85 VAL A C 1
ATOM 705 O O . VAL A 1 85 ? 7.808 16.888 -57.942 1.00 89.88 85 VAL A O 1
ATOM 708 N N . PHE A 1 86 ? 8.667 18.352 -56.511 1.00 91.25 86 PHE A N 1
ATOM 709 C CA . PHE A 1 86 ? 9.407 17.367 -55.725 1.00 91.25 86 PHE A CA 1
ATOM 710 C C . PHE A 1 86 ? 8.540 16.750 -54.627 1.00 91.25 86 PHE A C 1
ATOM 712 O O . PHE A 1 86 ? 7.986 17.466 -53.801 1.00 91.25 86 PHE A O 1
ATOM 719 N N . ALA A 1 87 ? 8.485 15.418 -54.572 1.00 89.19 87 ALA A N 1
ATOM 720 C CA . ALA A 1 87 ? 7.688 14.672 -53.597 1.00 89.19 87 ALA A CA 1
ATOM 721 C C . ALA A 1 87 ? 8.388 14.470 -52.236 1.00 89.19 87 ALA A C 1
ATOM 723 O O . ALA A 1 87 ? 7.991 13.609 -51.454 1.00 89.19 87 ALA A O 1
ATOM 724 N N . GLU A 1 88 ? 9.452 15.235 -51.963 1.00 91.81 88 GLU A N 1
ATOM 725 C CA . GLU A 1 88 ? 10.257 15.197 -50.728 1.00 91.81 88 GLU A CA 1
ATOM 726 C C . GLU A 1 88 ? 10.863 13.831 -50.381 1.00 91.81 88 GLU A C 1
ATOM 728 O O . GLU A 1 88 ? 11.205 13.570 -49.229 1.00 91.81 88 GLU A O 1
ATOM 733 N N . LYS A 1 89 ? 11.008 12.941 -51.362 1.00 90.19 89 LYS A N 1
ATOM 734 C CA . LYS A 1 89 ? 11.583 11.606 -51.178 1.00 90.19 89 LYS A CA 1
ATOM 735 C C . LYS A 1 89 ? 12.684 11.370 -52.204 1.00 90.19 89 LYS A C 1
ATOM 737 O O . LYS A 1 89 ? 12.507 11.644 -53.394 1.00 90.19 89 LYS A O 1
ATOM 742 N N . ILE A 1 90 ? 13.810 10.841 -51.743 1.00 91.38 90 ILE A N 1
ATOM 743 C CA . ILE A 1 90 ? 14.908 10.373 -52.590 1.00 91.38 90 ILE A CA 1
ATOM 744 C C . ILE A 1 90 ? 15.276 8.935 -52.230 1.00 91.38 90 ILE A C 1
ATOM 746 O O . ILE A 1 90 ? 15.037 8.487 -51.109 1.00 91.38 90 ILE A O 1
ATOM 750 N N . LEU A 1 91 ? 15.899 8.234 -53.171 1.00 88.94 91 LEU A N 1
ATOM 751 C CA . LEU A 1 91 ? 16.561 6.957 -52.931 1.00 88.94 91 LEU A CA 1
ATOM 752 C C . LEU A 1 91 ? 18.046 7.105 -53.230 1.00 88.94 91 LEU A C 1
ATOM 754 O O . LEU A 1 91 ? 18.430 7.515 -54.332 1.00 88.94 91 LEU A O 1
ATOM 758 N N . LEU A 1 92 ? 18.873 6.751 -52.254 1.00 87.75 92 LEU A N 1
ATOM 759 C CA . LEU A 1 92 ? 20.312 6.632 -52.434 1.00 87.75 92 LEU A CA 1
ATOM 760 C C . LEU A 1 92 ? 20.641 5.205 -52.867 1.00 87.75 92 LEU A C 1
ATOM 762 O O . LEU A 1 92 ? 20.082 4.243 -52.341 1.00 87.75 92 LEU A O 1
ATOM 766 N N . ILE A 1 93 ? 21.522 5.085 -53.860 1.00 80.94 93 ILE A N 1
ATOM 767 C CA . ILE A 1 93 ? 21.984 3.796 -54.371 1.00 80.94 93 ILE A CA 1
ATOM 768 C C . ILE A 1 93 ? 23.371 3.547 -53.805 1.00 80.94 93 ILE A C 1
ATOM 770 O O . ILE A 1 93 ? 24.343 4.171 -54.231 1.00 80.94 93 ILE A O 1
ATOM 774 N N . GLU A 1 94 ? 23.473 2.598 -52.886 1.00 74.56 94 GLU A N 1
ATOM 775 C CA . GLU A 1 94 ? 24.758 2.118 -52.410 1.00 74.56 94 GLU A CA 1
ATOM 776 C C . GLU A 1 94 ? 25.134 0.850 -53.175 1.00 74.56 94 GLU A C 1
ATOM 778 O O . GLU A 1 94 ? 24.452 -0.183 -53.147 1.00 74.56 94 GLU A O 1
ATOM 783 N N . LYS A 1 95 ? 26.253 0.921 -53.902 1.00 62.59 95 LYS A N 1
ATOM 784 C CA . LYS A 1 95 ? 26.827 -0.263 -54.532 1.00 62.59 95 LYS A CA 1
ATOM 785 C C . LYS A 1 95 ? 27.411 -1.141 -53.434 1.00 62.59 95 LYS A C 1
ATOM 787 O O . LYS A 1 95 ? 28.485 -0.853 -52.912 1.00 62.59 95 LYS A O 1
ATOM 792 N N . VAL A 1 96 ? 26.753 -2.259 -53.148 1.00 59.66 96 VAL A N 1
ATOM 793 C CA . VAL A 1 96 ? 27.389 -3.334 -52.390 1.00 59.66 96 VAL A CA 1
ATOM 794 C C . VAL A 1 96 ? 28.518 -3.877 -53.266 1.00 59.66 96 VAL A C 1
ATOM 796 O O . VAL A 1 96 ? 28.284 -4.403 -54.358 1.00 59.66 96 VAL A O 1
ATOM 799 N N . GL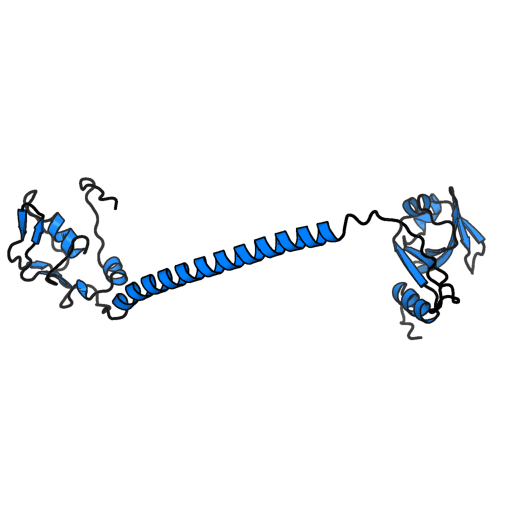U A 1 97 ? 29.770 -3.711 -52.839 1.00 55.19 97 GLU A N 1
ATOM 800 C CA . GLU A 1 97 ? 30.897 -4.378 -53.488 1.00 55.19 97 GLU A CA 1
ATOM 801 C C . GLU A 1 97 ? 30.637 -5.896 -53.465 1.00 55.19 97 GLU A C 1
ATOM 803 O O . GLU A 1 97 ? 30.777 -6.544 -52.429 1.00 55.19 97 GLU A O 1
ATOM 808 N N . LYS A 1 98 ? 30.294 -6.493 -54.621 1.00 50.50 98 LYS A N 1
ATOM 809 C CA . LYS A 1 98 ? 30.156 -7.958 -54.787 1.00 50.50 98 LYS A CA 1
ATOM 810 C C . LYS A 1 98 ? 31.451 -8.728 -54.467 1.00 50.50 98 LYS A C 1
ATOM 812 O O . LYS A 1 98 ? 31.445 -9.951 -54.408 1.00 50.50 98 LYS A O 1
ATOM 817 N N . SER A 1 99 ? 32.551 -8.030 -54.203 1.00 43.94 99 SER A N 1
ATOM 818 C CA . SER A 1 99 ? 33.845 -8.570 -53.795 1.00 43.94 99 SER A CA 1
ATOM 819 C C . SER A 1 99 ? 34.126 -8.344 -52.307 1.00 43.94 99 SER A C 1
ATOM 821 O O . SER A 1 99 ? 35.164 -7.783 -51.959 1.00 43.94 99 SER A O 1
ATOM 823 N N . LYS A 1 100 ? 33.212 -8.749 -51.415 1.00 41.12 100 LYS A N 1
ATOM 824 C CA . LYS A 1 100 ? 33.503 -8.878 -49.971 1.00 41.12 100 LYS A CA 1
ATOM 825 C C . LYS A 1 100 ? 32.508 -9.753 -49.196 1.00 41.12 100 LYS A C 1
ATOM 827 O O . LYS A 1 100 ? 32.325 -9.575 -47.996 1.00 41.12 100 LYS A O 1
ATOM 832 N N . ILE A 1 101 ? 31.930 -10.767 -49.841 1.00 46.12 101 ILE A N 1
ATOM 833 C CA . ILE A 1 101 ? 31.384 -11.915 -49.104 1.00 46.12 101 ILE A CA 1
ATOM 834 C C . ILE A 1 101 ? 32.591 -12.670 -48.510 1.00 46.12 101 ILE A C 1
ATOM 836 O O . ILE A 1 101 ? 33.307 -13.379 -49.208 1.00 46.12 101 ILE A O 1
ATOM 840 N N . TYR A 1 102 ? 32.874 -12.381 -47.235 1.00 43.34 102 TYR A N 1
ATOM 841 C CA . TYR A 1 102 ? 33.763 -13.078 -46.294 1.00 43.34 102 TYR A CA 1
ATOM 842 C C . TYR A 1 102 ? 35.101 -13.614 -46.824 1.00 43.34 102 TYR A C 1
ATOM 844 O O . TYR A 1 102 ? 35.323 -14.818 -46.889 1.00 43.34 102 TYR A O 1
ATOM 852 N N . LYS A 1 103 ? 36.050 -12.708 -47.087 1.00 41.09 103 LYS A N 1
ATOM 853 C CA . LYS A 1 103 ? 37.495 -12.964 -46.891 1.00 41.09 103 LYS A CA 1
ATOM 854 C C . LYS A 1 103 ? 38.305 -11.660 -46.861 1.00 41.09 103 LYS A C 1
ATOM 856 O O . LYS A 1 103 ? 39.383 -11.558 -47.439 1.00 41.09 103 LYS A O 1
ATOM 861 N N . SER A 1 104 ? 37.818 -10.622 -46.178 1.00 39.25 104 SER A N 1
ATOM 862 C CA . SER A 1 104 ? 38.665 -9.461 -45.888 1.00 39.25 104 SER A CA 1
ATOM 863 C C . SER A 1 104 ? 39.509 -9.738 -44.647 1.00 39.25 104 SER A C 1
ATOM 865 O O . SER A 1 104 ? 39.006 -9.731 -43.524 1.00 39.25 104 SER A O 1
ATOM 867 N N . LYS A 1 105 ? 40.815 -9.943 -44.864 1.00 41.78 105 LYS A N 1
ATOM 868 C CA . LYS A 1 105 ? 41.866 -9.677 -43.875 1.00 41.78 105 LYS A CA 1
ATOM 869 C C . LYS A 1 105 ? 41.536 -8.360 -43.165 1.00 41.78 105 LYS A C 1
ATOM 871 O O . LYS A 1 105 ? 41.590 -7.299 -43.786 1.00 41.78 105 LYS A O 1
ATOM 876 N N . LEU A 1 106 ? 41.206 -8.435 -41.879 1.00 40.12 106 LEU A N 1
ATOM 877 C CA . LEU A 1 106 ? 41.156 -7.282 -40.987 1.00 40.12 106 LEU A CA 1
ATOM 878 C C . LEU A 1 106 ? 42.547 -6.634 -40.977 1.00 40.12 106 LEU A C 1
ATOM 880 O O . LEU A 1 106 ? 43.451 -7.078 -40.269 1.00 40.12 106 LEU A O 1
ATOM 884 N N . LYS A 1 107 ? 42.735 -5.574 -41.768 1.00 39.59 107 LYS A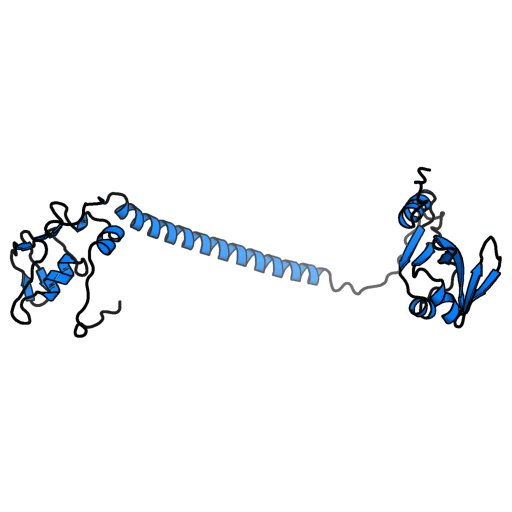 N 1
ATOM 885 C CA . LYS A 1 107 ? 43.782 -4.592 -41.490 1.00 39.59 107 LYS A CA 1
ATOM 886 C C . LYS A 1 107 ? 43.398 -3.941 -40.163 1.00 39.59 107 LYS A C 1
ATOM 888 O O . LYS A 1 107 ? 42.500 -3.109 -40.114 1.00 39.59 107 LYS A O 1
ATOM 893 N N . LYS A 1 108 ? 44.059 -4.375 -39.086 1.00 42.03 108 LYS A N 1
ATOM 894 C CA . LYS A 1 108 ? 44.033 -3.732 -37.770 1.00 42.03 108 LYS A CA 1
ATOM 895 C C . LYS A 1 108 ? 44.527 -2.296 -37.924 1.00 42.03 108 LYS A C 1
ATOM 897 O O . LYS A 1 108 ? 45.718 -2.027 -37.796 1.00 42.03 108 LYS A O 1
ATOM 902 N N . GLN A 1 109 ? 43.616 -1.366 -38.165 1.00 42.16 109 GLN A N 1
ATOM 903 C CA . GLN A 1 109 ? 43.817 0.000 -37.723 1.00 42.16 109 GLN A CA 1
ATOM 904 C C . GLN A 1 109 ? 43.731 -0.069 -36.194 1.00 42.16 109 GLN A C 1
ATOM 906 O O . GLN A 1 109 ? 42.646 -0.159 -35.623 1.00 42.16 109 GLN A O 1
ATOM 911 N N . LYS A 1 110 ? 44.890 -0.167 -35.526 1.00 46.19 110 LYS A N 1
ATOM 912 C CA . LYS A 1 110 ? 45.009 0.048 -34.079 1.00 46.19 110 LYS A CA 1
ATOM 913 C C . LYS A 1 110 ? 44.699 1.525 -33.834 1.00 46.19 110 LYS A C 1
ATOM 915 O O . LYS A 1 110 ? 45.593 2.335 -33.619 1.00 46.19 110 LYS A O 1
ATOM 920 N N . ASN A 1 111 ? 43.419 1.877 -33.865 1.00 46.06 111 ASN A N 1
ATOM 921 C CA . ASN A 1 111 ? 42.953 2.952 -33.016 1.00 46.06 111 ASN A CA 1
ATOM 922 C C . ASN A 1 111 ? 43.168 2.417 -31.605 1.00 46.06 111 ASN A C 1
ATOM 924 O O . ASN A 1 111 ? 42.363 1.642 -31.091 1.00 46.06 111 ASN A O 1
ATOM 928 N N . ASN A 1 112 ? 44.321 2.745 -31.025 1.00 49.31 112 ASN A N 1
ATOM 929 C CA . ASN A 1 112 ? 44.524 2.648 -29.594 1.00 49.31 112 ASN A CA 1
ATOM 930 C C . ASN A 1 112 ? 43.557 3.665 -28.977 1.00 49.31 112 ASN A C 1
ATOM 932 O O . ASN A 1 112 ? 43.958 4.755 -28.585 1.00 49.31 112 ASN A O 1
ATOM 936 N N . ILE A 1 113 ? 42.268 3.316 -28.903 1.00 54.69 113 ILE A N 1
ATOM 937 C CA . ILE A 1 113 ? 41.458 3.764 -27.778 1.00 54.69 113 ILE A CA 1
ATOM 938 C C . ILE A 1 113 ? 42.337 3.374 -26.592 1.00 54.69 113 ILE A C 1
ATOM 940 O O . ILE A 1 113 ? 42.699 2.190 -26.513 1.00 54.69 113 ILE A O 1
ATOM 944 N N . PRO A 1 114 ? 42.823 4.322 -25.767 1.00 56.84 114 PRO A N 1
ATOM 945 C CA . PRO A 1 114 ? 43.600 3.929 -24.610 1.00 56.84 114 PRO A CA 1
ATOM 946 C C . PRO A 1 114 ? 42.718 2.906 -23.914 1.00 56.84 114 PRO A C 1
ATOM 948 O O . PRO A 1 114 ? 41.539 3.190 -23.699 1.00 56.84 114 PRO A O 1
ATOM 951 N N . LEU A 1 115 ? 43.233 1.691 -23.690 1.00 53.19 115 LEU A N 1
ATOM 952 C CA . LEU A 1 115 ? 42.620 0.749 -22.768 1.00 53.19 115 LEU A CA 1
ATOM 953 C C . LEU A 1 115 ? 42.481 1.538 -21.467 1.00 53.19 115 LEU A C 1
ATOM 955 O O . LEU A 1 115 ? 43.402 1.570 -20.649 1.00 53.19 115 LEU A O 1
ATOM 959 N N . LEU A 1 116 ? 41.376 2.258 -21.306 1.00 54.88 116 LEU A N 1
ATOM 960 C CA . LEU A 1 116 ? 40.953 2.810 -20.050 1.00 54.88 116 LEU A CA 1
ATOM 961 C C . LEU A 1 116 ? 40.771 1.538 -19.239 1.00 54.88 116 LEU A C 1
ATOM 963 O O . LEU A 1 116 ? 39.904 0.724 -19.549 1.00 54.88 116 LEU A O 1
ATOM 967 N N . LYS A 1 117 ? 41.797 1.277 -18.423 1.00 70.88 117 LYS A N 1
ATOM 968 C CA . LYS A 1 117 ? 42.277 -0.059 -18.061 1.00 70.88 117 LYS A CA 1
ATOM 969 C C . LYS A 1 117 ? 41.081 -0.952 -17.770 1.00 70.88 117 LYS A C 1
ATOM 971 O O . LYS A 1 117 ? 40.326 -0.628 -16.867 1.00 70.88 117 LYS A O 1
ATOM 976 N N . ILE A 1 118 ? 40.899 -2.038 -18.519 1.00 79.06 118 ILE A N 1
ATOM 977 C CA . ILE A 1 118 ? 39.761 -2.965 -18.362 1.00 79.06 118 ILE A CA 1
ATOM 978 C C . ILE A 1 118 ? 39.573 -3.367 -16.887 1.00 79.06 118 ILE A C 1
ATOM 980 O O . ILE A 1 118 ? 38.450 -3.508 -16.421 1.00 79.06 118 ILE A O 1
ATOM 984 N N . SER A 1 119 ? 40.666 -3.425 -16.119 1.00 80.12 119 SER A N 1
ATOM 985 C CA . SER A 1 119 ? 40.647 -3.603 -14.665 1.00 80.12 119 SER A CA 1
ATOM 986 C C . SER A 1 119 ? 39.847 -2.546 -13.889 1.00 80.12 119 SER A C 1
ATOM 988 O O . SER A 1 119 ? 39.184 -2.901 -12.926 1.00 80.12 119 SER A O 1
ATOM 990 N N . LYS A 1 120 ? 39.862 -1.269 -14.291 1.00 83.56 120 LYS A N 1
ATOM 991 C CA . LYS A 1 120 ? 39.049 -0.197 -13.690 1.00 83.56 120 LYS A CA 1
ATOM 992 C C . LYS A 1 120 ? 37.559 -0.367 -13.986 1.00 83.56 120 LYS A C 1
ATOM 994 O O . LYS A 1 120 ? 36.756 -0.112 -13.102 1.00 83.56 120 LYS A O 1
ATOM 999 N N . LEU A 1 121 ? 37.207 -0.804 -15.197 1.00 86.75 121 LEU A N 1
ATOM 1000 C CA . LEU A 1 121 ? 35.814 -1.085 -15.561 1.00 86.75 121 LEU A CA 1
ATOM 1001 C C . LEU A 1 121 ? 35.284 -2.306 -14.801 1.00 86.75 121 LEU A C 1
ATOM 1003 O O . LEU A 1 121 ? 34.184 -2.283 -14.270 1.00 86.75 121 LEU A O 1
ATOM 1007 N N . LEU A 1 122 ? 36.088 -3.366 -14.701 1.00 88.44 122 LEU A N 1
ATOM 1008 C CA . LEU A 1 122 ? 35.734 -4.535 -13.897 1.00 88.44 122 LEU A CA 1
ATOM 1009 C C . LEU A 1 122 ? 35.608 -4.180 -12.409 1.00 88.44 122 LEU A C 1
ATOM 1011 O O . LEU A 1 122 ? 34.707 -4.676 -11.741 1.00 88.44 122 LEU A O 1
ATOM 1015 N N . ALA A 1 123 ? 36.475 -3.300 -11.900 1.00 88.94 123 ALA A N 1
ATOM 1016 C CA . ALA A 1 123 ? 36.391 -2.817 -10.527 1.00 88.94 123 ALA A CA 1
ATOM 1017 C C . ALA A 1 123 ? 35.126 -1.985 -10.270 1.00 88.94 123 ALA A C 1
ATOM 1019 O O . ALA A 1 123 ? 34.510 -2.180 -9.227 1.00 88.94 123 ALA A O 1
ATOM 1020 N N . SER A 1 124 ? 34.712 -1.107 -11.198 1.00 93.19 124 SER A N 1
ATOM 1021 C CA . SER A 1 124 ? 33.455 -0.359 -11.041 1.00 93.19 124 SER A CA 1
ATOM 1022 C C . SER A 1 124 ? 32.269 -1.318 -11.003 1.00 93.19 124 SER A C 1
ATOM 1024 O O . SER A 1 124 ? 31.558 -1.342 -10.005 1.00 93.19 124 SER A O 1
ATOM 1026 N N . ILE A 1 125 ? 32.174 -2.233 -11.979 1.00 95.81 125 ILE A N 1
ATOM 1027 C CA . ILE A 1 125 ? 31.114 -3.256 -12.034 1.00 95.81 125 ILE A CA 1
ATOM 1028 C C . ILE A 1 125 ? 31.062 -4.063 -10.734 1.00 95.81 125 ILE A C 1
ATOM 1030 O O . ILE A 1 125 ? 29.983 -4.345 -10.216 1.00 95.81 125 ILE A O 1
ATOM 1034 N N . GLY A 1 126 ? 32.224 -4.404 -10.171 1.00 95.94 126 GLY A N 1
ATOM 1035 C CA . GLY A 1 126 ? 32.317 -5.050 -8.865 1.00 95.94 126 GLY A CA 1
ATOM 1036 C C . GLY A 1 126 ? 31.691 -4.221 -7.741 1.00 95.94 126 GLY A C 1
ATOM 1037 O O . GLY A 1 126 ? 30.891 -4.753 -6.976 1.00 95.94 126 GLY A O 1
ATOM 1038 N N . ILE A 1 127 ? 31.999 -2.922 -7.664 1.00 96.44 127 ILE A N 1
ATOM 1039 C CA . ILE A 1 127 ? 31.413 -2.007 -6.672 1.00 96.44 127 ILE A CA 1
ATOM 1040 C C . ILE A 1 127 ? 29.892 -1.954 -6.837 1.00 96.44 127 ILE A C 1
ATOM 1042 O O . ILE A 1 127 ? 29.163 -2.127 -5.860 1.00 96.44 127 ILE A O 1
ATOM 1046 N N . GLU A 1 128 ? 29.396 -1.796 -8.064 1.00 97.12 128 GLU A N 1
ATOM 1047 C CA . GLU A 1 128 ? 27.956 -1.763 -8.325 1.00 97.12 128 GLU A CA 1
ATOM 1048 C C . GLU A 1 128 ? 27.258 -3.069 -7.902 1.00 97.12 128 GLU A C 1
ATOM 1050 O O . GLU A 1 128 ? 26.205 -3.028 -7.260 1.00 97.12 128 GLU A O 1
ATOM 1055 N N . LEU A 1 129 ? 27.871 -4.228 -8.167 1.00 97.44 129 LEU A N 1
ATOM 1056 C CA . LEU A 1 129 ? 27.359 -5.531 -7.729 1.00 97.44 129 LEU A CA 1
ATOM 1057 C C . LEU A 1 129 ? 27.360 -5.681 -6.202 1.00 97.44 129 LEU A C 1
ATOM 1059 O O . LEU A 1 129 ? 26.414 -6.239 -5.647 1.00 97.44 129 LEU A O 1
ATOM 1063 N N . THR A 1 130 ? 28.383 -5.167 -5.511 1.00 97.06 130 THR A N 1
ATOM 1064 C CA . THR A 1 130 ? 28.423 -5.185 -4.037 1.00 97.06 130 THR A CA 1
ATOM 1065 C C . THR A 1 130 ? 27.373 -4.270 -3.411 1.00 97.06 130 THR A C 1
ATOM 1067 O O . THR A 1 130 ? 26.736 -4.641 -2.428 1.00 97.06 130 THR A O 1
ATOM 1070 N N . CYS A 1 131 ? 27.120 -3.099 -4.000 1.00 97.56 131 CYS A N 1
ATOM 1071 C CA . CYS A 1 131 ? 26.026 -2.232 -3.569 1.00 97.56 131 CYS A CA 1
ATOM 1072 C C . CYS A 1 131 ? 24.671 -2.919 -3.773 1.00 97.56 131 CYS A C 1
ATOM 1074 O O . CYS A 1 131 ? 23.800 -2.857 -2.904 1.00 97.56 131 CYS A O 1
ATOM 1076 N N . PHE A 1 132 ? 24.502 -3.611 -4.902 1.00 97.75 132 PHE A N 1
ATOM 1077 C CA . PHE A 1 132 ? 23.280 -4.351 -5.190 1.00 97.75 132 PHE A CA 1
ATOM 1078 C C . PHE A 1 132 ? 23.052 -5.504 -4.203 1.00 97.75 132 PHE A C 1
ATOM 1080 O O . PHE A 1 132 ? 21.936 -5.675 -3.714 1.00 97.75 132 PHE A O 1
ATOM 1087 N N . SER A 1 133 ? 24.093 -6.261 -3.841 1.00 97.12 133 SER A N 1
ATOM 1088 C CA . SER A 1 133 ? 23.961 -7.336 -2.850 1.00 97.12 133 SER A CA 1
ATOM 1089 C C . SER A 1 133 ? 23.618 -6.810 -1.452 1.00 97.12 133 SER A C 1
ATOM 1091 O O . SER A 1 133 ? 22.774 -7.400 -0.776 1.00 97.12 133 SER A O 1
ATOM 1093 N N . LEU A 1 134 ? 24.190 -5.671 -1.042 1.00 97.62 134 LEU A N 1
ATOM 1094 C CA . LEU A 1 134 ? 23.845 -5.008 0.221 1.00 97.62 134 LEU A CA 1
ATOM 1095 C C . LEU A 1 134 ? 22.367 -4.586 0.248 1.00 97.62 134 LEU A C 1
ATOM 1097 O O . LEU A 1 134 ? 21.678 -4.780 1.248 1.00 97.62 134 LEU A O 1
ATOM 1101 N N . LEU A 1 135 ? 21.857 -4.060 -0.868 1.00 97.75 135 LEU A N 1
ATOM 1102 C CA . LEU A 1 135 ? 20.452 -3.676 -0.997 1.00 97.75 135 LEU A CA 1
ATOM 1103 C C . LEU A 1 135 ? 19.516 -4.884 -0.851 1.00 97.75 135 LEU A C 1
ATOM 1105 O O . LEU A 1 135 ? 18.505 -4.791 -0.153 1.00 97.75 135 LEU A O 1
ATOM 1109 N N . LEU A 1 136 ? 19.863 -6.026 -1.455 1.00 97.25 136 LEU A N 1
ATOM 1110 C CA . LEU A 1 136 ? 19.094 -7.267 -1.305 1.00 97.25 136 LEU A CA 1
ATOM 1111 C C . LEU A 1 136 ? 19.065 -7.753 0.150 1.00 97.25 136 LEU A C 1
ATOM 1113 O O . LEU A 1 136 ? 18.020 -8.205 0.623 1.00 97.25 136 LEU A O 1
ATOM 1117 N N . LEU A 1 137 ? 20.180 -7.617 0.874 1.00 97.06 137 LEU A N 1
ATOM 1118 C CA . LEU A 1 137 ? 20.246 -7.960 2.293 1.00 97.06 137 LEU A CA 1
ATOM 1119 C C . LEU A 1 137 ? 19.305 -7.074 3.123 1.00 97.06 137 LEU A C 1
ATOM 1121 O O . LEU A 1 137 ? 18.492 -7.599 3.884 1.00 97.06 137 LEU A O 1
ATOM 1125 N N . CYS A 1 138 ? 19.340 -5.755 2.922 1.00 97.19 138 CYS A N 1
ATOM 1126 C CA . CYS A 1 138 ? 18.425 -4.826 3.593 1.00 97.19 138 CYS A CA 1
ATOM 1127 C C . CYS A 1 138 ? 16.956 -5.153 3.294 1.00 97.19 138 CYS A C 1
ATOM 1129 O O . CYS A 1 138 ? 16.123 -5.159 4.198 1.00 97.19 138 CYS A O 1
ATOM 1131 N N . PHE A 1 139 ? 16.633 -5.478 2.038 1.00 97.69 139 PHE A N 1
ATOM 1132 C CA . PHE A 1 139 ? 15.279 -5.886 1.665 1.00 97.69 139 PHE A CA 1
ATOM 1133 C C . PHE A 1 139 ? 14.842 -7.164 2.396 1.00 97.69 139 PHE A C 1
ATOM 1135 O O . PHE A 1 139 ? 13.713 -7.239 2.877 1.00 97.69 139 PHE A O 1
ATOM 1142 N N . SER A 1 140 ? 15.736 -8.148 2.531 1.00 96.56 140 SER A N 1
ATOM 1143 C CA . SER A 1 140 ? 15.441 -9.387 3.259 1.00 96.56 140 SER A CA 1
ATOM 1144 C C . SER A 1 140 ? 15.171 -9.147 4.749 1.00 96.56 140 SER A C 1
ATOM 1146 O O . SER A 1 140 ? 14.208 -9.693 5.282 1.00 96.56 140 SER A O 1
ATOM 1148 N N . ALA A 1 141 ? 15.946 -8.269 5.394 1.00 96.25 141 ALA A N 1
ATOM 1149 C CA . ALA A 1 141 ? 15.738 -7.893 6.791 1.00 96.25 141 ALA A CA 1
ATOM 1150 C C . ALA A 1 141 ? 14.400 -7.162 6.983 1.00 96.25 141 ALA A C 1
ATOM 1152 O O . ALA A 1 141 ? 13.616 -7.523 7.857 1.00 96.25 141 ALA A O 1
ATOM 1153 N N . ASN A 1 142 ? 14.088 -6.199 6.109 1.00 96.38 142 ASN A N 1
ATOM 1154 C CA . ASN A 1 142 ? 12.806 -5.491 6.140 1.00 96.38 142 ASN A CA 1
ATOM 1155 C C . ASN A 1 142 ? 11.616 -6.435 5.930 1.00 96.38 142 ASN A C 1
ATOM 1157 O O . ASN A 1 142 ? 10.563 -6.245 6.533 1.00 96.38 142 ASN A O 1
ATOM 1161 N N . LYS A 1 143 ? 11.781 -7.467 5.093 1.00 96.50 143 LYS A N 1
ATOM 1162 C CA . LYS A 1 143 ? 10.749 -8.482 4.878 1.00 96.50 143 LYS A CA 1
ATOM 1163 C C . LYS A 1 143 ? 10.462 -9.285 6.150 1.00 96.50 143 LYS A C 1
ATOM 1165 O O . LYS A 1 143 ? 9.296 -9.550 6.412 1.00 96.50 143 LYS A O 1
ATOM 1170 N N . LEU A 1 144 ? 11.486 -9.649 6.925 1.00 95.19 144 LEU A N 1
ATOM 1171 C CA . LEU A 1 144 ? 11.300 -10.358 8.199 1.00 95.19 144 LEU A CA 1
ATOM 1172 C C . LEU A 1 144 ? 10.504 -9.507 9.191 1.00 95.19 144 LEU A C 1
ATOM 1174 O O . LEU A 1 144 ? 9.468 -9.952 9.667 1.00 95.19 144 LEU A O 1
ATOM 1178 N N . ILE A 1 145 ? 10.910 -8.248 9.384 1.00 96.31 145 ILE A N 1
ATOM 1179 C CA . ILE A 1 145 ? 10.205 -7.300 10.263 1.00 96.31 145 ILE A CA 1
ATOM 1180 C C . ILE A 1 145 ? 8.735 -7.153 9.846 1.00 96.31 145 ILE A C 1
ATOM 1182 O O . ILE A 1 145 ? 7.841 -7.086 10.686 1.00 96.31 145 ILE A O 1
ATOM 1186 N N . PHE A 1 146 ? 8.465 -7.099 8.541 1.00 96.44 146 PHE A N 1
ATOM 1187 C CA . PHE A 1 146 ? 7.102 -6.980 8.039 1.00 96.44 146 PHE A CA 1
ATOM 1188 C C . PHE A 1 146 ? 6.250 -8.224 8.326 1.00 96.44 146 PHE A C 1
ATOM 1190 O O . PHE A 1 146 ? 5.078 -8.083 8.674 1.00 96.44 146 PHE A O 1
ATOM 1197 N N . GLU A 1 147 ? 6.810 -9.428 8.185 1.00 94.31 147 GLU A N 1
ATOM 1198 C CA . GLU A 1 147 ? 6.093 -10.658 8.544 1.00 94.31 147 GLU A CA 1
ATOM 1199 C C . GLU A 1 147 ? 5.849 -10.737 10.059 1.00 94.31 147 GLU A C 1
ATOM 1201 O O . GLU A 1 147 ? 4.731 -11.069 10.449 1.00 94.31 147 GLU A O 1
ATOM 1206 N N . ASP A 1 148 ? 6.805 -10.316 10.896 1.00 94.06 148 ASP A N 1
ATOM 1207 C CA . ASP A 1 148 ? 6.619 -10.243 12.354 1.00 94.06 148 ASP A CA 1
ATOM 1208 C C . ASP A 1 148 ? 5.463 -9.291 12.718 1.00 94.06 148 ASP A C 1
ATOM 1210 O O . ASP A 1 148 ? 4.552 -9.651 13.464 1.00 94.06 148 ASP A O 1
ATOM 1214 N N . ILE A 1 149 ? 5.429 -8.086 12.132 1.00 93.12 149 ILE A N 1
ATOM 1215 C CA . ILE A 1 149 ? 4.332 -7.119 12.332 1.00 93.12 149 ILE A CA 1
ATOM 1216 C C . ILE A 1 149 ? 2.994 -7.705 11.874 1.00 93.12 149 ILE A C 1
ATOM 1218 O O . ILE A 1 149 ? 1.965 -7.528 12.526 1.00 93.12 149 ILE A O 1
ATOM 1222 N N . LYS A 1 150 ? 2.983 -8.404 10.740 1.00 90.44 150 LYS A N 1
ATOM 1223 C CA . LYS A 1 150 ? 1.771 -9.019 10.200 1.00 90.44 150 LYS A CA 1
ATOM 1224 C C . LYS A 1 150 ? 1.257 -10.141 11.099 1.00 90.44 150 LYS A C 1
ATOM 1226 O O . LYS A 1 150 ? 0.042 -10.288 11.230 1.00 90.44 150 LYS A O 1
ATOM 1231 N N . GLU A 1 151 ? 2.145 -10.917 11.712 1.00 89.50 151 GLU A N 1
ATOM 1232 C CA . GLU A 1 151 ? 1.779 -11.938 12.691 1.00 89.50 151 GLU A CA 1
ATOM 1233 C C . GLU A 1 151 ? 1.188 -11.308 13.958 1.00 89.50 151 GLU A C 1
ATOM 1235 O O . GLU A 1 151 ? 0.124 -11.744 14.403 1.00 89.50 151 GLU A O 1
ATOM 1240 N N . LEU A 1 152 ? 1.780 -10.215 14.455 1.00 86.38 152 LEU A N 1
ATOM 1241 C CA . LEU A 1 152 ? 1.230 -9.439 15.573 1.00 86.38 152 LEU A CA 1
ATOM 1242 C C . LEU A 1 152 ? -0.185 -8.925 15.265 1.00 86.38 152 LEU A C 1
ATOM 1244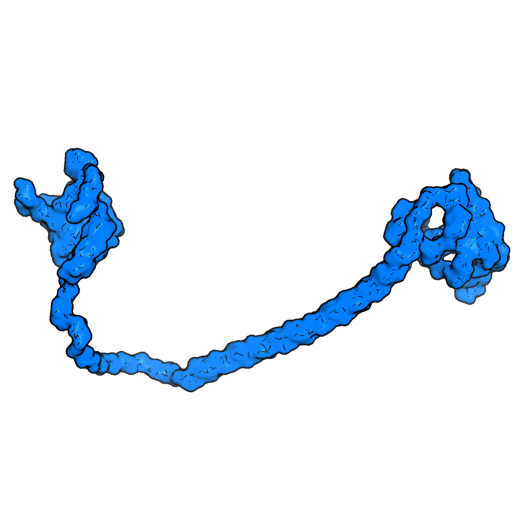 O O . LEU A 1 152 ? -1.118 -9.213 16.012 1.00 86.38 152 LEU A O 1
ATOM 1248 N N . ILE A 1 153 ? -0.385 -8.271 14.117 1.00 83.06 153 ILE A N 1
ATOM 1249 C CA . ILE A 1 153 ? -1.710 -7.781 13.694 1.00 83.06 153 ILE A CA 1
ATOM 1250 C C . ILE A 1 153 ? -2.705 -8.939 13.542 1.00 83.06 153 ILE A C 1
ATOM 1252 O O . ILE A 1 153 ? -3.888 -8.813 13.868 1.00 83.06 153 ILE A O 1
ATOM 1256 N N . LYS A 1 154 ? -2.266 -10.090 13.022 1.00 82.19 154 LYS A N 1
ATOM 1257 C CA . LYS A 1 154 ? -3.139 -11.259 12.884 1.00 82.19 154 LYS A CA 1
ATOM 1258 C C . LYS A 1 154 ? -3.556 -11.800 14.251 1.00 82.19 154 LYS A C 1
ATOM 1260 O O . LYS A 1 154 ? -4.718 -12.167 14.394 1.00 82.19 154 LYS A O 1
ATOM 1265 N N . SER A 1 155 ? -2.651 -11.822 15.229 1.00 72.56 155 SER A N 1
ATOM 1266 C CA . SER A 1 155 ? -2.958 -12.265 16.592 1.00 72.56 155 SER A CA 1
ATOM 1267 C C . SER A 1 155 ? -4.034 -11.398 17.260 1.00 72.56 155 SER A C 1
ATOM 1269 O O . SER A 1 155 ? -4.966 -11.953 17.835 1.00 72.56 155 SER A O 1
ATOM 1271 N N . GLU A 1 156 ? -4.012 -10.074 17.061 1.00 67.25 156 GLU A N 1
ATOM 1272 C CA . GLU A 1 156 ? -5.068 -9.169 17.547 1.00 67.25 156 GLU A CA 1
ATOM 1273 C C . GLU A 1 156 ? -6.425 -9.433 16.873 1.00 67.25 156 GLU A C 1
ATOM 1275 O O . GLU A 1 156 ? -7.468 -9.441 17.522 1.00 67.25 156 GLU A O 1
ATOM 1280 N N . ASN A 1 157 ? -6.433 -9.709 15.566 1.00 62.19 157 ASN A N 1
ATOM 1281 C CA . ASN A 1 157 ? -7.678 -9.935 14.824 1.00 62.19 157 ASN A CA 1
ATOM 1282 C C . ASN A 1 157 ? -8.347 -11.289 15.127 1.00 62.19 157 ASN A C 1
ATOM 1284 O O . ASN A 1 157 ? -9.546 -11.434 14.881 1.00 62.19 157 ASN A O 1
ATOM 1288 N N . ILE A 1 158 ? -7.610 -12.290 15.630 1.00 59.12 158 ILE A N 1
ATOM 1289 C CA . ILE A 1 158 ? -8.190 -13.592 16.008 1.00 59.12 158 ILE A CA 1
ATOM 1290 C C . ILE A 1 158 ? -9.145 -13.430 17.203 1.00 59.12 158 ILE A C 1
ATOM 1292 O O . ILE A 1 158 ? -10.181 -14.090 17.225 1.00 59.12 158 ILE A O 1
ATOM 1296 N N . GLU A 1 159 ? -8.887 -12.498 18.130 1.00 57.62 159 GLU A N 1
ATOM 1297 C CA . GLU A 1 159 ? -9.798 -12.235 19.257 1.00 57.62 159 GLU A CA 1
ATOM 1298 C C . GLU A 1 159 ? -11.174 -11.708 18.821 1.00 57.62 159 GLU A C 1
ATOM 1300 O O . GLU A 1 159 ? -12.157 -11.867 19.546 1.00 57.62 159 GLU A O 1
ATOM 1305 N N . ASP A 1 160 ? -11.276 -11.085 17.646 1.00 57.47 160 ASP A N 1
ATOM 1306 C CA . ASP A 1 160 ? -12.522 -10.490 17.161 1.00 57.47 160 ASP A CA 1
ATOM 1307 C C . ASP A 1 160 ? -13.419 -11.461 16.375 1.00 57.47 160 ASP A C 1
ATOM 1309 O O . ASP A 1 160 ? -14.618 -11.195 16.254 1.00 57.47 160 ASP A O 1
ATOM 1313 N N . GLN A 1 161 ? -12.893 -12.586 15.869 1.00 54.91 161 GLN A N 1
ATOM 1314 C CA . GLN A 1 161 ? -13.676 -13.528 15.049 1.00 54.91 161 GLN A CA 1
ATOM 1315 C C . GLN A 1 161 ? -14.699 -14.346 15.857 1.00 54.91 161 GLN A C 1
ATOM 1317 O O . GLN A 1 161 ? -15.730 -14.728 15.306 1.00 54.91 161 GLN A O 1
ATOM 1322 N N . ASP A 1 162 ? -14.473 -14.535 17.159 1.00 55.91 162 ASP A N 1
ATOM 1323 C CA . ASP A 1 162 ? -15.364 -15.296 18.051 1.00 55.91 162 ASP A CA 1
ATOM 1324 C C . ASP A 1 162 ? -16.429 -14.429 18.754 1.00 55.91 162 ASP A C 1
ATOM 1326 O O . ASP A 1 162 ? -17.202 -14.912 19.590 1.00 55.91 162 ASP A O 1
ATOM 1330 N N . LYS A 1 163 ? -16.485 -13.126 18.455 1.00 63.81 163 LYS A N 1
ATOM 1331 C CA . LYS A 1 163 ? -17.352 -12.181 19.168 1.00 63.81 163 LYS A CA 1
ATOM 1332 C C . LYS A 1 163 ? -18.730 -12.053 18.503 1.00 63.81 163 LYS A C 1
ATOM 1334 O O . LYS A 1 163 ? -18.868 -11.868 17.296 1.00 63.81 163 LYS A O 1
ATOM 1339 N N . ILE A 1 164 ? -19.772 -12.137 19.329 1.00 65.44 164 ILE A N 1
ATOM 1340 C CA . ILE A 1 164 ? -21.186 -12.184 18.921 1.00 65.44 164 ILE A CA 1
ATOM 1341 C C . ILE A 1 164 ? -21.619 -10.815 18.360 1.00 65.44 164 ILE A C 1
ATOM 1343 O O . ILE A 1 164 ? -21.200 -9.776 18.873 1.00 65.44 164 ILE A O 1
ATOM 1347 N N . LEU A 1 165 ? -22.493 -10.812 17.345 1.00 61.88 165 LEU A N 1
ATOM 1348 C CA . LEU A 1 165 ? -23.210 -9.631 16.836 1.00 61.88 165 LEU 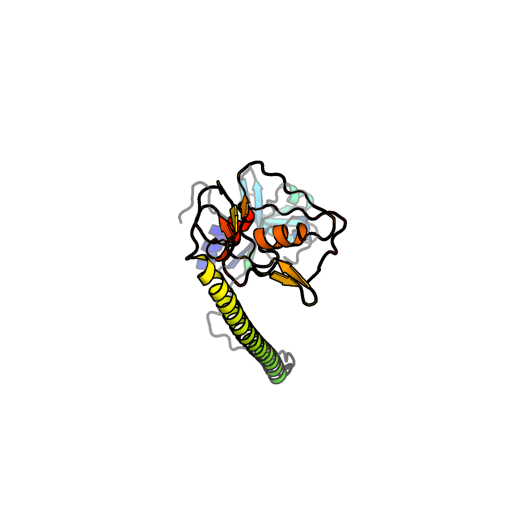A CA 1
ATOM 1349 C C . LEU A 1 165 ? -24.590 -9.534 17.520 1.00 61.88 165 LEU A C 1
ATOM 1351 O O . LEU A 1 165 ? -25.531 -10.179 17.056 1.00 61.88 165 LEU A O 1
ATOM 1355 N N . PRO A 1 166 ? -24.742 -8.815 18.647 1.00 65.06 166 PRO A N 1
ATOM 1356 C CA . PRO A 1 166 ? -26.033 -8.708 19.316 1.00 65.06 166 PRO A CA 1
ATOM 1357 C C . PRO A 1 166 ? -26.988 -7.738 18.612 1.00 65.06 166 PRO A C 1
ATOM 1359 O O . PRO A 1 166 ? -26.573 -6.745 18.019 1.00 65.06 166 PRO A O 1
ATOM 1362 N N . ASP A 1 167 ? -28.288 -7.980 18.779 1.00 72.00 167 ASP A N 1
ATOM 1363 C CA . ASP A 1 167 ? -29.328 -6.983 18.515 1.00 72.00 167 ASP A CA 1
ATOM 1364 C C . ASP A 1 167 ? -29.114 -5.712 19.355 1.00 72.00 167 ASP A C 1
ATOM 1366 O O . ASP A 1 167 ? -28.469 -5.735 20.411 1.00 72.00 167 ASP A O 1
ATOM 1370 N N . PHE A 1 168 ? -29.728 -4.606 18.921 1.00 78.38 168 PHE A N 1
ATOM 1371 C CA . PHE A 1 168 ? -29.702 -3.330 19.638 1.00 78.38 168 PHE A CA 1
ATOM 1372 C C . PHE A 1 168 ? -30.028 -3.511 21.141 1.00 78.38 168 PHE A C 1
ATOM 1374 O O . PHE A 1 168 ? -30.993 -4.211 21.486 1.00 78.38 168 PHE A O 1
ATOM 1381 N N . PRO A 1 169 ? -29.246 -2.912 22.062 1.00 79.81 169 PRO A N 1
ATOM 1382 C CA . PRO A 1 169 ? -29.414 -3.141 23.492 1.00 79.81 169 PRO A CA 1
ATOM 1383 C C . PRO A 1 169 ? -30.748 -2.570 23.993 1.00 79.81 169 PRO A C 1
ATOM 1385 O O . PRO A 1 169 ? -30.980 -1.365 23.981 1.00 79.81 169 PRO A O 1
ATOM 1388 N N . ARG A 1 170 ? -31.624 -3.449 24.486 1.00 89.25 170 ARG A N 1
ATOM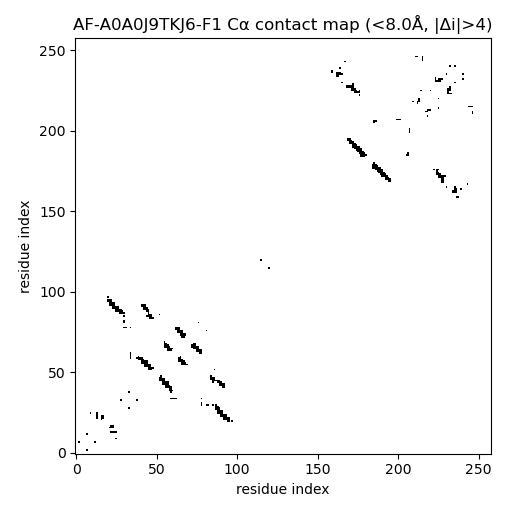 1389 C CA . ARG A 1 170 ? -32.891 -3.113 25.155 1.00 89.25 170 ARG A CA 1
ATOM 1390 C C . ARG A 1 170 ? -32.696 -2.779 26.631 1.00 89.25 170 ARG A C 1
ATOM 1392 O O . ARG A 1 170 ? -33.553 -2.138 27.223 1.00 89.25 170 ARG A O 1
ATOM 1399 N N . SER A 1 171 ? -31.600 -3.225 27.239 1.00 91.94 171 SER A N 1
ATOM 1400 C CA . SER A 1 171 ? -31.238 -2.877 28.616 1.00 91.94 171 SER A CA 1
ATOM 1401 C C . SER A 1 171 ? -29.735 -2.989 28.837 1.00 91.94 171 SER A C 1
ATOM 1403 O O . SER A 1 171 ? -29.108 -3.900 28.294 1.00 91.94 171 SER A O 1
ATOM 1405 N N . ILE A 1 172 ? -29.184 -2.145 29.706 1.00 93.81 172 ILE A N 1
ATOM 1406 C CA . ILE A 1 172 ? -27.815 -2.275 30.216 1.00 93.81 172 ILE A CA 1
ATOM 1407 C C . ILE A 1 172 ? -27.906 -2.728 31.671 1.00 93.81 172 ILE A C 1
ATOM 1409 O O . ILE A 1 172 ? -28.453 -2.014 32.511 1.00 93.81 172 ILE A O 1
ATOM 1413 N N . LYS A 1 173 ? -27.387 -3.915 31.976 1.00 94.50 173 LYS A N 1
ATOM 1414 C CA . LYS A 1 173 ? -27.333 -4.450 33.340 1.00 94.50 173 LYS A CA 1
ATOM 1415 C C . LYS A 1 173 ? -25.916 -4.357 33.874 1.00 94.50 173 LYS A C 1
ATOM 1417 O O . LYS A 1 173 ? -24.960 -4.689 33.183 1.00 94.50 173 LYS A O 1
ATOM 1422 N N . ILE A 1 174 ? -25.803 -3.937 35.120 1.00 95.06 174 ILE A N 1
ATOM 1423 C CA . ILE A 1 174 ? -24.566 -3.873 35.884 1.00 95.06 174 ILE A CA 1
ATOM 1424 C C . ILE A 1 174 ? -24.787 -4.738 37.112 1.00 95.06 174 ILE A C 1
ATOM 1426 O O . ILE A 1 174 ? -25.746 -4.510 37.851 1.00 95.06 174 ILE A O 1
ATOM 1430 N N . GLN A 1 175 ? -23.935 -5.737 37.302 1.00 93.12 175 GLN A N 1
ATOM 1431 C CA . GLN A 1 175 ? -24.052 -6.695 38.393 1.00 93.12 175 GLN A CA 1
ATOM 1432 C C . GLN A 1 175 ? -22.755 -6.746 39.183 1.00 93.12 175 GLN A C 1
ATOM 1434 O O . GLN A 1 175 ? -21.698 -7.021 38.624 1.00 93.12 175 GLN A O 1
ATOM 1439 N N . ASN A 1 176 ? -22.841 -6.495 40.487 1.00 93.19 176 ASN A N 1
ATOM 1440 C CA . ASN A 1 176 ? -21.722 -6.561 41.425 1.00 93.19 176 ASN A CA 1
ATOM 1441 C C . ASN A 1 176 ? -20.482 -5.756 40.987 1.00 93.19 176 ASN A C 1
ATOM 1443 O O . ASN A 1 176 ? -19.341 -6.195 41.156 1.00 93.19 176 ASN A O 1
ATOM 1447 N N . LEU A 1 177 ? -20.687 -4.566 40.410 1.00 91.69 177 LEU A N 1
ATOM 1448 C CA . LEU A 1 177 ? -19.583 -3.721 39.962 1.00 91.69 177 LEU A CA 1
ATOM 1449 C C . LEU A 1 177 ? -18.836 -3.135 41.165 1.00 91.69 177 LEU A C 1
ATOM 1451 O O . LEU A 1 177 ? -19.381 -2.353 41.948 1.00 91.69 177 LEU A O 1
ATOM 1455 N N . ASN A 1 178 ? -17.559 -3.490 41.255 1.00 91.00 178 ASN A N 1
ATOM 1456 C CA . ASN A 1 178 ? -16.581 -2.876 42.139 1.00 91.00 178 ASN A CA 1
ATOM 1457 C C . ASN A 1 178 ? -15.576 -2.121 41.275 1.00 91.00 178 ASN A C 1
ATOM 1459 O O . ASN A 1 178 ? -15.042 -2.690 40.324 1.00 91.00 178 ASN A O 1
ATOM 1463 N N . TYR A 1 179 ? -15.334 -0.851 41.585 1.00 90.69 179 TYR A N 1
ATOM 1464 C CA . TYR A 1 179 ? -14.344 -0.053 40.871 1.00 90.69 179 TYR A CA 1
ATOM 1465 C C . TYR A 1 179 ? -13.663 0.923 41.821 1.00 90.69 179 TYR A C 1
ATOM 1467 O O . TYR A 1 179 ? -14.328 1.694 42.521 1.00 90.69 179 TYR A O 1
ATOM 1475 N N . HIS A 1 180 ? -12.337 0.906 41.797 1.00 89.06 180 HIS A N 1
ATOM 1476 C CA . HIS A 1 180 ? -11.478 1.807 42.545 1.00 89.06 180 HIS A CA 1
ATOM 1477 C C . HIS A 1 180 ? -10.615 2.591 41.556 1.00 89.06 180 HIS A C 1
ATOM 1479 O O . HIS A 1 180 ? -10.155 2.054 40.553 1.00 89.06 180 HIS A O 1
ATOM 1485 N N . ASN A 1 181 ? -10.402 3.871 41.831 1.00 84.88 181 ASN A N 1
ATOM 1486 C CA . ASN A 1 181 ? -9.516 4.722 41.050 1.00 84.88 181 ASN A CA 1
ATOM 1487 C C . ASN A 1 181 ? -8.334 5.121 41.929 1.00 84.88 181 ASN A C 1
ATOM 1489 O O . ASN A 1 181 ? -8.364 6.194 42.530 1.00 84.88 181 ASN A O 1
ATOM 1493 N N . GLY A 1 182 ? -7.366 4.207 42.074 1.00 81.00 182 GLY A N 1
ATOM 1494 C CA . GLY A 1 182 ? -6.122 4.373 42.839 1.00 81.00 182 GLY A CA 1
ATOM 1495 C C . GLY A 1 182 ? -6.317 4.719 44.321 1.00 81.00 182 GLY A C 1
ATOM 1496 O O . GLY A 1 182 ? -6.143 3.876 45.192 1.00 81.00 182 GLY A O 1
ATOM 1497 N N . SER A 1 183 ? -6.687 5.966 44.597 1.00 75.31 183 SER A N 1
ATOM 1498 C CA . SER A 1 183 ? -6.878 6.560 45.920 1.00 75.31 183 SER A CA 1
ATOM 1499 C C . SER A 1 183 ? -8.297 6.433 46.484 1.00 75.31 183 SER A C 1
ATOM 1501 O O . SER A 1 183 ? -8.496 6.683 47.673 1.00 75.31 183 SER A O 1
ATOM 1503 N N . LYS A 1 184 ? -9.301 6.077 45.668 1.00 85.75 184 LYS A N 1
ATOM 1504 C CA . LYS A 1 184 ? -10.707 6.063 46.104 1.00 85.75 184 LYS A CA 1
ATOM 1505 C C . LYS A 1 184 ? -11.519 4.918 45.506 1.00 85.75 184 LYS A C 1
ATOM 1507 O O . LYS A 1 184 ? -11.548 4.737 44.290 1.00 85.75 184 LYS A O 1
ATOM 1512 N N . ASP A 1 185 ? -12.283 4.238 46.358 1.00 88.25 185 ASP A N 1
ATOM 1513 C CA . ASP A 1 185 ? -13.361 3.347 45.927 1.00 88.25 185 ASP A CA 1
ATOM 1514 C C . ASP A 1 185 ? -14.521 4.178 45.367 1.00 88.25 185 ASP A C 1
ATOM 1516 O O . ASP A 1 185 ? -15.162 4.944 46.092 1.00 88.25 185 ASP A O 1
ATOM 1520 N N . ILE A 1 186 ? -14.788 4.049 44.068 1.00 91.62 186 ILE A N 1
ATOM 1521 C CA . ILE A 1 186 ? -15.876 4.769 43.395 1.00 91.62 186 ILE A CA 1
ATOM 1522 C C . ILE A 1 186 ? -17.172 3.960 43.480 1.00 91.62 186 ILE A C 1
ATOM 1524 O O . ILE A 1 186 ? -18.218 4.520 43.805 1.00 91.62 186 ILE A O 1
ATOM 1528 N N . PHE A 1 187 ? -17.100 2.650 43.233 1.00 92.38 187 PHE A N 1
ATOM 1529 C CA . PHE A 1 187 ? -18.242 1.739 43.318 1.00 92.38 187 PHE A CA 1
ATOM 1530 C C . PHE A 1 187 ? -17.912 0.533 44.189 1.00 92.38 187 PHE A C 1
ATOM 1532 O O . PHE A 1 187 ? -16.865 -0.090 44.017 1.00 92.38 187 PHE A O 1
ATOM 1539 N N . LYS A 1 188 ? -18.838 0.189 45.090 1.00 91.25 188 LYS A N 1
ATOM 1540 C CA . LYS A 1 188 ? -18.816 -1.031 45.903 1.00 91.25 188 LYS A CA 1
ATOM 1541 C C . LYS A 1 188 ? -20.116 -1.785 45.669 1.00 91.25 188 LYS A C 1
ATOM 1543 O O . LYS A 1 188 ? -21.178 -1.292 46.039 1.00 91.25 188 LYS A O 1
ATOM 1548 N N . ASN A 1 189 ? -20.021 -2.953 45.046 1.00 92.50 189 ASN A N 1
ATOM 1549 C CA . ASN A 1 189 ? -21.130 -3.852 44.748 1.00 92.50 189 ASN A CA 1
ATOM 1550 C C . ASN A 1 189 ? -22.325 -3.165 44.052 1.00 92.50 189 ASN A C 1
ATOM 1552 O O . ASN A 1 189 ? -23.486 -3.374 44.415 1.00 92.50 189 ASN A O 1
ATOM 1556 N N . LEU A 1 190 ? -22.050 -2.302 43.068 1.00 92.19 190 LEU A N 1
ATOM 1557 C CA . LEU A 1 190 ? -23.102 -1.590 42.350 1.00 92.19 190 LEU A CA 1
ATOM 1558 C C . LEU A 1 190 ? -23.894 -2.570 41.476 1.00 92.19 190 LEU A C 1
ATOM 1560 O O . LEU A 1 190 ? -23.338 -3.230 40.597 1.00 92.19 190 LEU A O 1
ATOM 1564 N N . ASN A 1 191 ? -25.203 -2.610 41.708 1.00 94.00 191 ASN A N 1
ATOM 1565 C CA . ASN A 1 191 ? -26.171 -3.364 40.927 1.00 94.00 191 ASN A CA 1
ATOM 1566 C C . ASN A 1 191 ? -27.192 -2.381 40.342 1.00 94.00 191 ASN A C 1
ATOM 1568 O O . ASN A 1 191 ? -27.866 -1.672 41.087 1.00 94.00 191 ASN A O 1
ATOM 1572 N N . LEU A 1 192 ? -27.274 -2.295 39.014 1.00 94.19 192 LEU A N 1
ATOM 1573 C CA . LEU A 1 192 ? -28.106 -1.314 38.314 1.00 94.19 192 LEU A CA 1
ATOM 1574 C C . LEU A 1 192 ? -28.644 -1.904 37.009 1.00 94.19 192 LEU A C 1
ATOM 1576 O O . LEU A 1 192 ? -27.921 -2.580 36.286 1.00 94.19 192 LEU A O 1
ATOM 1580 N N . THR A 1 193 ? -29.901 -1.612 36.682 1.00 94.94 193 THR A N 1
ATOM 1581 C CA . THR A 1 193 ? -30.471 -1.886 35.355 1.00 94.94 193 THR A CA 1
ATOM 1582 C C . THR A 1 193 ? -30.913 -0.572 34.729 1.00 94.94 193 THR A C 1
ATOM 1584 O O . THR A 1 193 ? -31.712 0.153 35.313 1.00 94.94 193 THR A O 1
ATOM 1587 N N . ILE A 1 194 ? -30.378 -0.266 33.550 1.00 94.56 194 ILE A N 1
ATOM 1588 C CA . ILE A 1 194 ? -30.680 0.930 32.765 1.00 94.56 194 ILE A CA 1
ATOM 1589 C C . ILE A 1 194 ? -31.550 0.498 31.586 1.00 94.56 194 ILE A C 1
ATOM 1591 O O . ILE A 1 194 ? -31.176 -0.394 30.821 1.00 94.56 194 ILE A O 1
ATOM 1595 N N . LEU A 1 195 ? -32.711 1.130 31.451 1.00 94.25 195 LEU A N 1
ATOM 1596 C CA . LEU A 1 195 ? -33.657 0.907 30.359 1.00 94.25 195 LEU A CA 1
ATOM 1597 C C . LEU A 1 195 ? -33.524 2.019 29.302 1.00 94.25 195 LEU A C 1
ATOM 1599 O O . LEU A 1 195 ? -32.847 3.024 29.552 1.00 94.25 195 LEU A O 1
ATOM 1603 N N . PRO A 1 196 ? -34.149 1.884 28.121 1.00 92.31 196 PRO A N 1
ATOM 1604 C CA . PRO A 1 196 ? -34.135 2.939 27.117 1.00 92.31 196 PRO A CA 1
ATOM 1605 C C . PRO A 1 196 ? -34.692 4.245 27.697 1.00 92.31 196 PRO A C 1
ATOM 1607 O O . PRO A 1 196 ? -35.583 4.219 28.545 1.00 92.31 196 PRO A O 1
ATOM 1610 N N . ASN A 1 197 ? -34.169 5.384 27.236 1.00 92.44 197 ASN A N 1
ATOM 1611 C CA . ASN A 1 197 ? -34.590 6.724 27.671 1.00 92.44 197 ASN A CA 1
ATOM 1612 C C . ASN A 1 197 ? -34.383 7.013 29.176 1.00 92.44 197 ASN A C 1
ATOM 1614 O O . ASN A 1 197 ? -35.132 7.783 29.773 1.00 92.44 197 ASN A O 1
ATOM 1618 N N . THR A 1 198 ? -33.365 6.415 29.805 1.00 94.00 198 THR A N 1
ATOM 1619 C CA . THR A 1 198 ? -33.037 6.663 31.221 1.00 94.00 198 THR A CA 1
ATOM 1620 C C . THR A 1 198 ? -32.126 7.882 31.391 1.00 94.00 198 THR A C 1
ATOM 1622 O O . THR A 1 198 ? -31.090 7.982 30.736 1.00 94.00 198 THR A O 1
ATOM 1625 N N . LEU A 1 199 ? -32.453 8.760 32.346 1.00 94.19 199 LEU A N 1
ATOM 1626 C CA . LEU A 1 199 ? -31.582 9.847 32.803 1.00 94.19 199 LEU A CA 1
ATOM 1627 C C . LEU A 1 199 ? -30.937 9.487 34.150 1.00 94.19 199 LEU A C 1
ATOM 1629 O O . LEU A 1 199 ? -31.633 9.139 35.102 1.00 94.19 199 LEU A O 1
ATOM 1633 N N . ILE A 1 200 ? -29.611 9.613 34.254 1.00 92.75 200 ILE A N 1
ATOM 1634 C CA . ILE A 1 200 ? -28.866 9.382 35.502 1.00 92.75 200 ILE A CA 1
ATOM 1635 C C . ILE A 1 200 ? -28.430 10.725 36.091 1.00 92.75 200 ILE A C 1
ATOM 1637 O O . ILE A 1 200 ? -27.627 11.448 35.501 1.00 92.75 200 ILE A O 1
ATOM 1641 N N . ILE A 1 201 ? -28.923 11.032 37.291 1.00 93.88 201 ILE A N 1
ATOM 1642 C CA . ILE A 1 201 ? -28.617 12.264 38.031 1.00 93.88 201 ILE A CA 1
ATOM 1643 C C . ILE A 1 201 ? -27.844 11.970 39.321 1.00 93.88 201 ILE A C 1
ATOM 1645 O O . ILE A 1 201 ? -27.869 10.864 39.852 1.00 93.88 201 ILE A O 1
ATOM 1649 N N . GLY A 1 202 ? -27.132 12.971 39.842 1.00 91.25 202 GLY A N 1
ATOM 1650 C CA . GLY A 1 202 ? -26.448 12.870 41.133 1.00 91.25 202 GLY A CA 1
ATOM 1651 C C . GLY A 1 202 ? -25.499 14.036 41.388 1.00 91.25 202 GLY A C 1
ATOM 1652 O O . GLY A 1 202 ? -25.169 14.778 40.463 1.00 91.25 202 GLY A O 1
ATOM 1653 N N . LYS A 1 203 ? -24.989 14.159 42.616 1.00 91.81 203 LYS A N 1
ATOM 1654 C CA . LYS A 1 203 ? -24.025 15.208 43.004 1.00 91.81 203 LYS A CA 1
ATOM 1655 C C . LYS A 1 203 ? -22.723 15.143 42.191 1.00 91.81 203 LYS A C 1
ATOM 1657 O O . LYS A 1 203 ? -22.360 14.085 41.670 1.00 91.81 203 LYS A O 1
ATOM 1662 N N . SER A 1 204 ? -22.004 16.260 42.080 1.00 89.25 204 SER A N 1
ATOM 1663 C CA . SER A 1 204 ? -20.649 16.244 41.507 1.00 89.25 204 SER A CA 1
ATOM 1664 C C . SER A 1 204 ? -19.755 15.266 42.284 1.00 89.25 204 SER A C 1
ATOM 1666 O O . SER A 1 204 ? -19.908 15.114 43.495 1.00 89.25 204 SER A O 1
ATOM 1668 N N . GLY A 1 205 ? -18.888 14.533 41.581 1.00 86.00 205 GLY A N 1
ATOM 1669 C CA . GLY A 1 205 ? -18.020 13.515 42.187 1.00 86.00 205 GLY A CA 1
ATOM 1670 C C . GLY A 1 205 ? -18.702 12.197 42.591 1.00 86.00 205 GLY A C 1
ATOM 1671 O O . GLY A 1 205 ? -18.045 11.336 43.170 1.00 86.00 205 GLY A O 1
ATOM 1672 N N . SER A 1 206 ? -19.986 11.989 42.267 1.00 88.88 206 SER A N 1
ATOM 1673 C CA . SER A 1 206 ? -20.713 10.743 42.584 1.00 88.88 206 SER A CA 1
ATOM 1674 C C . SER A 1 206 ? -20.337 9.531 41.712 1.00 88.88 206 SER A C 1
ATOM 1676 O O . SER A 1 206 ? -20.990 8.499 41.806 1.00 88.88 206 SER A O 1
ATOM 1678 N N . GLY A 1 207 ? -19.364 9.667 40.806 1.00 89.75 207 GLY A N 1
ATOM 1679 C CA . GLY A 1 207 ? -18.916 8.585 39.920 1.00 89.75 207 GLY A CA 1
ATOM 1680 C C . GLY A 1 207 ? -19.655 8.457 38.582 1.00 89.75 207 GLY A C 1
ATOM 1681 O O . GLY A 1 207 ? -19.353 7.541 37.832 1.00 89.75 207 GLY A O 1
ATOM 1682 N N . LYS A 1 208 ? -20.581 9.360 38.221 1.00 93.00 208 LYS A N 1
ATOM 1683 C CA . LYS A 1 208 ? -21.337 9.273 36.946 1.00 93.00 208 LYS A CA 1
ATOM 1684 C C . LYS A 1 208 ? -20.438 9.169 35.708 1.00 93.00 208 LYS A C 1
ATOM 1686 O O . LYS A 1 208 ? -20.615 8.256 34.913 1.00 93.00 208 LYS A O 1
ATOM 1691 N N . SER A 1 209 ? -19.445 10.051 35.572 1.00 91.00 209 SER A N 1
ATOM 1692 C CA . SER A 1 209 ? -18.505 10.003 34.442 1.00 91.00 209 SER A CA 1
ATOM 1693 C C . SER A 1 209 ? -17.722 8.689 34.417 1.00 91.00 209 SER A C 1
ATOM 1695 O O . SER A 1 209 ? -17.540 8.099 33.360 1.00 91.00 209 SER A O 1
ATOM 1697 N N . THR A 1 210 ? -17.326 8.177 35.585 1.00 91.81 210 THR A N 1
ATOM 1698 C CA . THR A 1 210 ? -16.676 6.865 35.711 1.00 91.81 210 THR A CA 1
ATOM 1699 C C . THR A 1 210 ? -17.600 5.733 35.271 1.00 91.81 210 THR A C 1
ATOM 1701 O O . THR A 1 210 ? -17.168 4.858 34.529 1.00 91.81 210 THR A O 1
ATOM 1704 N N . LEU A 1 211 ? -18.877 5.763 35.669 1.00 92.19 211 LEU A N 1
ATOM 1705 C CA . LEU A 1 211 ? -19.879 4.789 35.237 1.00 92.19 211 LEU A CA 1
ATOM 1706 C C . LEU A 1 211 ? -20.006 4.776 33.713 1.00 92.19 211 LEU A C 1
ATOM 1708 O O . LEU A 1 211 ? -19.972 3.711 33.107 1.00 92.19 211 LEU A O 1
ATOM 1712 N N . PHE A 1 212 ? -20.109 5.953 33.091 1.00 92.31 212 PHE A N 1
ATOM 1713 C CA . PHE A 1 212 ? -20.217 6.060 31.638 1.00 92.31 212 PHE A CA 1
ATOM 1714 C C . PHE A 1 212 ? -18.958 5.579 30.927 1.00 92.31 212 PHE A C 1
ATOM 1716 O O . PHE A 1 212 ? -19.085 4.825 29.969 1.00 92.31 212 PHE A O 1
ATOM 1723 N N . LYS A 1 213 ? -17.764 5.925 31.426 1.00 91.12 213 LYS A N 1
ATOM 1724 C CA . LYS A 1 213 ? -16.490 5.421 30.891 1.00 91.12 213 LYS A CA 1
ATOM 1725 C C . LYS A 1 213 ? -16.370 3.894 31.002 1.00 91.12 213 LYS A C 1
ATOM 1727 O O . LYS A 1 213 ? -15.857 3.259 30.088 1.00 91.12 213 LYS A O 1
ATOM 1732 N N . LEU A 1 214 ? -16.865 3.291 32.085 1.00 91.69 214 LEU A N 1
ATOM 1733 C CA . LEU A 1 214 ? -16.907 1.831 32.237 1.00 91.69 214 LEU A CA 1
ATOM 1734 C C . LEU A 1 214 ? -17.910 1.184 31.273 1.00 91.69 214 LEU A C 1
ATOM 1736 O O . LEU A 1 214 ? -17.582 0.194 30.622 1.00 91.69 214 LEU A O 1
ATOM 1740 N N . ILE A 1 215 ? -19.116 1.753 31.149 1.00 91.56 215 ILE A N 1
ATOM 1741 C CA . ILE A 1 215 ? -20.138 1.273 30.206 1.00 91.56 215 ILE A CA 1
ATOM 1742 C C . ILE A 1 215 ? -19.633 1.373 28.766 1.00 91.56 215 ILE A C 1
ATOM 1744 O O . ILE A 1 215 ? -19.933 0.475 27.992 1.00 91.56 215 ILE A O 1
ATOM 1748 N N . SER A 1 216 ? -18.865 2.411 28.415 1.00 90.69 216 SER A N 1
ATOM 1749 C CA . SER A 1 216 ? -18.331 2.663 27.069 1.00 90.69 216 SER A CA 1
ATOM 1750 C C . SER A 1 216 ? -16.957 2.040 26.789 1.00 90.69 216 SER A C 1
ATOM 1752 O O . SER A 1 216 ? -16.320 2.414 25.805 1.00 90.69 216 SER A O 1
ATOM 1754 N N . LYS A 1 217 ? -16.484 1.106 27.630 1.00 89.00 217 LYS A N 1
ATOM 1755 C CA . LYS A 1 217 ? -15.153 0.466 27.526 1.00 89.00 217 LYS A CA 1
ATOM 1756 C C . LYS A 1 217 ? -13.960 1.445 27.500 1.00 89.00 217 LYS A C 1
ATOM 1758 O O . LYS A 1 217 ? -12.865 1.073 27.096 1.00 89.00 217 LYS A O 1
ATOM 1763 N N . LYS A 1 218 ? -14.128 2.691 27.951 1.00 88.50 218 LYS A N 1
ATOM 1764 C CA . LYS A 1 218 ? -13.030 3.670 28.091 1.00 88.50 218 LYS A CA 1
ATOM 1765 C C . LYS A 1 218 ? -12.219 3.484 29.371 1.00 88.50 218 LYS A C 1
ATOM 1767 O O . LYS A 1 218 ? -11.156 4.071 29.508 1.00 88.50 218 LYS A O 1
ATOM 1772 N N . LEU A 1 219 ? -12.726 2.691 30.310 1.00 87.56 219 LEU A N 1
ATOM 1773 C CA . LEU A 1 219 ? -11.985 2.219 31.474 1.00 87.56 219 LEU A CA 1
ATOM 1774 C C . LEU A 1 219 ? -12.035 0.688 31.517 1.00 87.56 219 LEU A C 1
ATOM 1776 O O . LEU A 1 219 ? -13.065 0.111 31.148 1.00 87.56 219 LEU A O 1
ATOM 1780 N N . PRO A 1 220 ? -10.961 0.025 31.982 1.00 79.44 220 PRO A N 1
ATOM 1781 C CA . PRO A 1 220 ? -10.913 -1.426 32.054 1.00 79.44 220 PRO A CA 1
ATOM 1782 C C . PRO A 1 220 ? -12.021 -1.943 32.973 1.00 79.44 220 PRO A C 1
ATOM 1784 O O . PRO A 1 220 ? -12.122 -1.567 34.143 1.00 79.44 220 PRO A O 1
ATOM 1787 N N . ASN A 1 221 ? -12.858 -2.830 32.437 1.00 69.06 221 ASN A N 1
ATOM 1788 C CA . ASN A 1 221 ? -13.897 -3.510 33.196 1.00 69.06 221 ASN A CA 1
ATOM 1789 C C . ASN A 1 221 ? -13.408 -4.907 33.597 1.00 69.06 221 ASN A C 1
ATOM 1791 O O . ASN A 1 221 ? -13.759 -5.905 32.967 1.00 69.06 221 ASN A O 1
ATOM 1795 N N . ALA A 1 222 ? -12.577 -4.963 34.640 1.00 53.50 222 ALA A N 1
ATOM 1796 C CA . ALA A 1 222 ? -11.863 -6.175 35.049 1.00 53.50 222 ALA A CA 1
ATOM 1797 C C . ALA A 1 222 ? -12.774 -7.383 35.359 1.00 53.50 222 ALA A C 1
ATOM 1799 O O . ALA 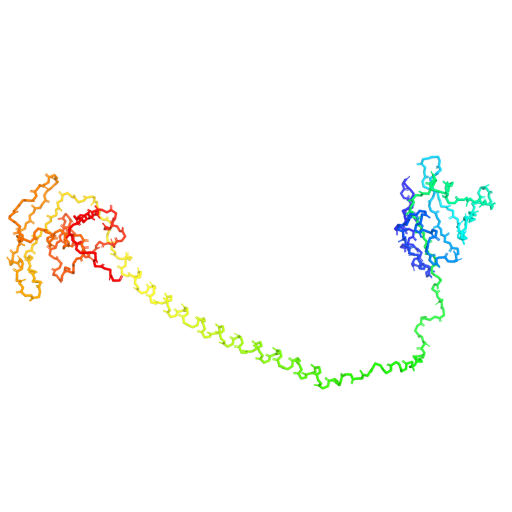A 1 222 ? -12.338 -8.524 35.246 1.00 53.50 222 ALA A O 1
ATOM 1800 N N . ASN A 1 223 ? -14.051 -7.160 35.696 1.00 59.41 223 ASN A N 1
ATOM 1801 C CA . ASN A 1 223 ? -14.895 -8.198 36.294 1.00 59.41 223 ASN A CA 1
ATOM 1802 C C . ASN A 1 223 ? -16.063 -8.676 35.408 1.00 59.41 223 ASN A C 1
ATOM 1804 O O . ASN A 1 223 ? -16.948 -9.363 35.910 1.00 59.41 223 ASN A O 1
ATOM 1808 N N . LYS A 1 224 ? -16.109 -8.324 34.110 1.00 75.81 224 LYS A N 1
ATOM 1809 C CA . LYS A 1 224 ? -17.208 -8.717 33.188 1.00 75.81 224 LYS A CA 1
ATOM 1810 C C . LYS A 1 224 ? -18.615 -8.408 33.739 1.00 75.81 224 LYS A C 1
ATOM 1812 O O . LYS A 1 224 ? -19.570 -9.128 33.472 1.00 75.81 224 LYS A O 1
ATOM 1817 N N . THR A 1 225 ? -18.751 -7.329 34.505 1.00 88.00 225 THR A N 1
ATOM 1818 C CA . THR A 1 225 ? -19.950 -7.006 35.305 1.00 88.00 225 THR A CA 1
ATOM 1819 C C . THR A 1 225 ? -21.021 -6.230 34.550 1.00 88.00 225 THR A C 1
ATOM 1821 O O . THR A 1 225 ? -22.089 -5.972 35.102 1.00 88.00 225 THR A O 1
ATOM 1824 N N . ILE A 1 226 ? -20.741 -5.818 33.311 1.00 92.62 226 ILE A N 1
ATOM 1825 C CA . ILE A 1 226 ? -21.637 -4.994 32.497 1.00 92.62 226 ILE A CA 1
ATOM 1826 C C . ILE A 1 226 ? -22.129 -5.826 31.316 1.00 92.62 226 ILE A C 1
ATOM 1828 O O . ILE A 1 226 ? -21.338 -6.431 30.589 1.00 92.62 226 ILE A O 1
ATOM 1832 N N . PHE A 1 227 ? -23.442 -5.825 31.123 1.00 91.06 227 PHE A N 1
ATOM 1833 C CA . PHE A 1 227 ? -24.138 -6.645 30.145 1.00 91.06 227 PHE A CA 1
ATOM 1834 C C . PHE A 1 227 ? -25.073 -5.787 29.305 1.00 91.06 227 PHE A C 1
ATOM 1836 O O . PHE A 1 227 ? -25.853 -4.995 29.837 1.00 91.06 227 PHE A O 1
ATOM 1843 N N . PHE A 1 228 ? -25.028 -5.981 27.993 1.00 90.94 228 PHE A N 1
ATOM 1844 C CA . PHE A 1 228 ? -26.030 -5.470 27.066 1.00 90.94 228 PHE A CA 1
ATOM 1845 C C . PHE A 1 228 ? -27.021 -6.597 26.791 1.00 90.94 228 PHE A C 1
ATOM 1847 O O . PHE A 1 228 ? -26.647 -7.672 26.322 1.00 90.94 228 PHE A O 1
ATOM 1854 N N . ASN A 1 229 ? -28.287 -6.372 27.140 1.00 86.00 229 ASN A N 1
ATOM 1855 C CA . ASN A 1 229 ? -29.307 -7.413 27.271 1.00 86.00 229 ASN A CA 1
ATOM 1856 C C . ASN A 1 229 ? -28.874 -8.472 28.300 1.00 86.00 229 ASN A C 1
ATOM 1858 O O . ASN A 1 229 ? -29.021 -8.252 29.503 1.00 86.00 229 ASN A O 1
ATOM 1862 N N . ASN A 1 230 ? -28.300 -9.579 27.825 1.00 86.44 230 ASN A N 1
ATOM 1863 C CA . ASN A 1 230 ? -27.734 -10.665 28.629 1.00 86.44 230 ASN A CA 1
ATOM 1864 C C . ASN A 1 230 ? -26.315 -11.062 28.161 1.00 86.44 230 ASN A C 1
ATOM 1866 O O . ASN A 1 230 ? -25.788 -12.076 28.608 1.00 86.44 230 ASN A O 1
ATOM 1870 N N . ILE A 1 231 ? -25.701 -10.293 27.256 1.00 88.06 231 ILE A N 1
ATOM 1871 C CA . ILE A 1 231 ? -24.363 -10.562 26.713 1.00 88.06 231 ILE A CA 1
ATOM 1872 C C . ILE A 1 231 ? -23.377 -9.624 27.398 1.00 88.06 231 ILE A C 1
ATOM 1874 O O . ILE A 1 231 ? -23.618 -8.417 27.480 1.00 88.06 231 ILE A O 1
ATOM 1878 N N . SER A 1 232 ? -22.275 -10.167 27.918 1.00 88.50 232 SER A N 1
ATOM 1879 C CA . SER A 1 232 ? -21.251 -9.342 28.561 1.00 88.50 232 SER A CA 1
ATOM 1880 C C . SER A 1 232 ? -20.590 -8.440 27.523 1.00 88.50 232 SER A C 1
ATOM 1882 O O . SER A 1 232 ? -20.233 -8.905 26.440 1.00 88.50 232 SER A O 1
ATOM 1884 N N . ILE A 1 233 ? -20.369 -7.163 27.847 1.00 88.19 233 ILE A N 1
ATOM 1885 C CA . ILE A 1 233 ? -19.750 -6.225 26.895 1.00 88.19 233 ILE A CA 1
ATOM 1886 C C . ILE A 1 233 ? -18.345 -6.670 26.461 1.00 88.19 233 ILE A C 1
ATOM 1888 O O . ILE A 1 233 ? -17.916 -6.335 25.361 1.00 88.19 233 ILE A O 1
ATOM 1892 N N . SER A 1 234 ? -17.641 -7.471 27.272 1.00 84.44 234 SER A N 1
ATOM 1893 C CA . SER A 1 234 ? -16.330 -8.036 26.921 1.00 84.44 234 SER A CA 1
ATOM 1894 C C . SER A 1 234 ? -16.391 -9.073 25.793 1.00 84.44 234 SER A C 1
ATOM 1896 O O . SER A 1 234 ? -15.365 -9.382 25.205 1.00 84.44 234 SER A O 1
ATOM 1898 N N . GLN A 1 235 ? -17.569 -9.641 25.512 1.00 85.12 235 GLN A N 1
ATOM 1899 C CA . GLN A 1 235 ? -17.790 -10.642 24.455 1.00 85.12 235 GLN A CA 1
ATOM 1900 C C . GLN A 1 235 ? -18.230 -10.015 23.121 1.00 85.12 235 GLN A C 1
ATOM 1902 O O . GLN A 1 235 ? -18.404 -10.728 22.137 1.00 85.12 235 GLN A O 1
ATOM 1907 N N . ILE A 1 236 ? -18.448 -8.697 23.088 1.00 83.81 236 ILE A N 1
ATOM 1908 C CA . ILE A 1 236 ? -18.858 -7.947 21.894 1.00 83.81 236 ILE A CA 1
ATOM 1909 C C . ILE A 1 236 ? -17.603 -7.384 21.223 1.00 83.81 236 ILE A C 1
ATOM 1911 O O . ILE A 1 236 ? -16.767 -6.793 21.917 1.00 83.81 236 ILE A O 1
ATOM 1915 N N . SER A 1 237 ? -17.480 -7.542 19.898 1.00 83.75 237 SER A N 1
ATOM 1916 C CA . SER A 1 237 ? -16.344 -7.014 19.125 1.00 83.75 237 SER A CA 1
ATOM 1917 C C . SER A 1 237 ? -16.254 -5.509 19.247 1.00 83.75 237 SER A C 1
ATOM 1919 O O . SER A 1 237 ? -17.274 -4.820 19.281 1.00 83.75 237 SER A O 1
ATOM 1921 N N . ASP A 1 238 ? -15.036 -4.982 19.323 1.00 82.62 238 ASP A N 1
ATOM 1922 C CA . ASP A 1 238 ? -14.851 -3.549 19.553 1.00 82.62 238 ASP A CA 1
ATOM 1923 C C . ASP A 1 238 ? -15.354 -2.738 18.358 1.00 82.62 238 ASP A C 1
ATOM 1925 O O . ASP A 1 238 ? -15.992 -1.701 18.536 1.00 82.62 238 ASP A O 1
ATOM 1929 N N . LYS A 1 239 ? -15.220 -3.285 17.143 1.00 82.75 239 LYS A N 1
ATOM 1930 C CA . LYS A 1 239 ? -15.838 -2.732 15.933 1.00 82.75 239 LYS A CA 1
ATOM 1931 C C . LYS A 1 239 ? -17.356 -2.579 16.066 1.00 82.75 239 LYS A C 1
ATOM 1933 O O . LYS A 1 239 ? -17.892 -1.524 15.739 1.00 82.75 239 LYS A O 1
ATOM 1938 N N . PHE A 1 240 ? -18.061 -3.614 16.525 1.00 82.25 240 PHE A N 1
ATOM 1939 C CA . PHE A 1 240 ? -19.517 -3.549 16.670 1.00 82.25 240 PHE A CA 1
ATOM 1940 C C . PHE A 1 240 ? -19.932 -2.689 17.865 1.00 82.25 240 PHE A C 1
ATOM 1942 O O . PHE A 1 240 ? -20.859 -1.888 17.773 1.00 82.25 240 PHE A O 1
ATOM 1949 N N . PHE A 1 241 ? -19.206 -2.804 18.974 1.00 86.81 241 PHE A N 1
ATOM 1950 C CA . PHE A 1 241 ? -19.428 -2.019 20.178 1.00 86.81 241 PHE A CA 1
ATOM 1951 C C . PHE A 1 241 ? -19.329 -0.510 19.905 1.00 86.81 241 PHE A C 1
ATOM 1953 O O . PHE A 1 241 ? -20.213 0.241 20.312 1.00 86.81 241 PHE A O 1
ATOM 1960 N N . ASN A 1 242 ? -18.318 -0.079 19.144 1.00 85.81 242 ASN A N 1
ATOM 1961 C CA . ASN A 1 242 ? -18.136 1.320 18.746 1.00 85.81 242 ASN A CA 1
ATOM 1962 C C . ASN A 1 242 ? -19.251 1.837 17.819 1.00 85.81 242 ASN A C 1
ATOM 1964 O O . ASN A 1 242 ? -19.515 3.035 17.802 1.00 85.81 242 ASN A O 1
ATOM 1968 N N . ASN A 1 243 ? -19.939 0.953 17.086 1.00 85.25 243 ASN A N 1
ATOM 1969 C CA . ASN A 1 243 ? -21.123 1.322 16.303 1.00 85.25 243 ASN A CA 1
ATOM 1970 C C . ASN A 1 243 ? -22.391 1.447 17.167 1.00 85.25 243 ASN A C 1
ATOM 1972 O O . ASN A 1 243 ? -23.323 2.150 16.782 1.00 85.25 243 ASN A O 1
ATOM 1976 N N . LEU A 1 244 ? -22.451 0.760 18.314 1.00 85.38 244 LEU A N 1
ATOM 1977 C CA . LEU A 1 244 ? -23.596 0.795 19.228 1.00 85.38 244 LEU A CA 1
ATOM 1978 C C . LEU A 1 244 ? -23.514 1.922 20.261 1.00 85.38 244 LEU A C 1
ATOM 1980 O O . LEU A 1 244 ? -24.546 2.447 20.680 1.00 85.38 244 LEU A O 1
ATOM 1984 N N . VAL A 1 245 ? -22.307 2.250 20.725 1.00 88.50 245 VAL A N 1
ATOM 1985 C CA . VAL A 1 245 ? -22.094 3.151 21.861 1.00 88.50 245 VAL A CA 1
ATOM 1986 C C . VAL A 1 245 ? -21.371 4.406 21.410 1.00 88.50 245 VAL A C 1
ATOM 1988 O O . VAL A 1 245 ? -20.197 4.376 21.054 1.00 88.50 245 VAL A O 1
ATOM 1991 N N . ILE A 1 246 ? -22.060 5.537 21.518 1.00 90.12 246 ILE A N 1
ATOM 1992 C CA . ILE A 1 246 ? -21.475 6.860 21.317 1.00 90.12 246 ILE A CA 1
ATOM 1993 C C . ILE A 1 246 ? -21.218 7.469 22.694 1.00 90.12 246 ILE A C 1
ATOM 1995 O O . ILE A 1 246 ? -22.142 7.658 23.485 1.00 90.12 246 ILE A O 1
ATOM 1999 N N . TYR A 1 247 ? -19.955 7.771 22.988 1.00 89.31 247 TYR A N 1
ATOM 2000 C CA . TYR A 1 247 ? -19.547 8.449 24.217 1.00 89.31 247 TYR A CA 1
ATOM 2001 C C . TYR A 1 247 ? -19.078 9.864 23.885 1.00 89.31 247 TYR A C 1
ATOM 2003 O O . TYR A 1 247 ? -18.046 10.042 23.240 1.00 89.31 247 TYR A O 1
ATOM 2011 N N . GLN A 1 248 ? -19.837 10.866 24.325 1.00 87.19 248 GLN A N 1
ATOM 2012 C CA . GLN A 1 248 ? -19.480 12.269 24.157 1.00 87.19 248 GLN A CA 1
ATOM 2013 C C . GLN A 1 248 ? -18.884 12.806 25.457 1.00 87.19 248 GLN A C 1
ATOM 2015 O O . GLN A 1 248 ? -19.515 12.767 26.514 1.00 87.19 248 GLN A O 1
ATOM 2020 N N . ILE A 1 249 ? -17.653 13.296 25.367 1.00 80.50 249 ILE A N 1
ATOM 2021 C CA . ILE A 1 249 ? -16.933 13.888 26.491 1.00 80.50 249 ILE A CA 1
ATOM 2022 C C . ILE A 1 249 ? -17.476 15.300 26.741 1.00 80.50 249 ILE A C 1
ATOM 2024 O O . ILE A 1 249 ? -17.706 16.062 25.802 1.00 80.50 249 ILE A O 1
ATOM 2028 N N . SER A 1 250 ? -17.675 15.654 28.011 1.00 74.25 250 SER A N 1
ATOM 2029 C CA . SER A 1 250 ? -17.913 17.047 28.400 1.00 74.25 250 SER A CA 1
ATOM 2030 C C . SER A 1 250 ? -16.612 17.824 28.224 1.00 74.25 250 SER A C 1
ATOM 2032 O O . SER A 1 250 ? -15.569 17.346 28.658 1.00 74.25 250 SER A O 1
ATOM 2034 N N . SER A 1 251 ? -16.657 19.035 27.664 1.00 63.91 251 SER A N 1
ATOM 2035 C CA . SER A 1 251 ? -15.501 19.913 27.377 1.00 63.91 251 SER A CA 1
ATOM 2036 C C . SER A 1 251 ? -14.619 20.289 28.587 1.00 63.91 251 SER A C 1
ATOM 2038 O O . SER A 1 251 ? -13.720 21.113 28.469 1.00 63.91 251 SER A O 1
ATOM 2040 N N . SER A 1 252 ? -14.894 19.716 29.756 1.00 60.22 252 SER A N 1
ATOM 2041 C CA . SER A 1 252 ? -14.206 19.880 31.032 1.00 60.22 252 SER A CA 1
ATOM 2042 C C . SER A 1 252 ? -13.320 18.691 31.434 1.00 60.22 252 SER A C 1
ATOM 2044 O O . SER A 1 252 ? -12.624 18.798 32.440 1.00 60.22 252 SER A O 1
ATOM 2046 N N . ASP A 1 253 ? -13.372 17.556 30.729 1.00 57.19 253 ASP A N 1
ATOM 2047 C CA . ASP A 1 253 ? -12.504 16.411 31.038 1.00 57.19 253 ASP A CA 1
ATOM 2048 C C . ASP A 1 253 ? -11.133 16.590 30.354 1.00 57.19 253 ASP A C 1
ATOM 2050 O O . ASP A 1 253 ? -11.091 16.992 29.187 1.00 57.19 253 ASP A O 1
ATOM 2054 N N . PRO A 1 254 ? -10.010 16.301 31.041 1.00 53.34 254 PRO A N 1
ATOM 2055 C CA . PRO A 1 254 ? -8.694 16.342 30.417 1.00 53.34 254 PRO A CA 1
ATOM 2056 C C . PRO A 1 254 ? -8.649 15.356 29.246 1.00 53.34 254 PRO A C 1
ATOM 2058 O O . PRO A 1 254 ? -9.126 14.223 29.343 1.00 53.34 254 PRO A O 1
ATOM 2061 N N . ILE A 1 255 ? -8.116 15.822 28.118 1.00 50.88 255 ILE A N 1
ATOM 2062 C CA . ILE A 1 255 ? -7.823 14.973 26.968 1.00 50.88 255 ILE A CA 1
ATOM 2063 C C . ILE A 1 255 ? -6.602 14.153 27.373 1.00 50.88 255 ILE A C 1
ATOM 2065 O O . ILE A 1 255 ? -5.486 14.671 27.371 1.00 50.88 255 ILE A O 1
ATOM 2069 N N . ASP A 1 256 ? -6.823 12.901 27.757 1.00 49.00 256 ASP A N 1
ATOM 2070 C CA . ASP A 1 256 ? -5.743 11.933 27.900 1.00 49.00 256 ASP A CA 1
ATOM 2071 C C . ASP A 1 256 ? -5.251 11.616 26.478 1.00 49.00 256 ASP A C 1
ATOM 2073 O O . ASP A 1 256 ? -5.872 10.850 25.739 1.00 49.00 256 ASP A O 1
ATOM 2077 N N . ILE A 1 257 ? -4.207 12.330 26.052 1.00 35.06 257 ILE A N 1
ATOM 2078 C CA . ILE A 1 257 ? -3.443 12.030 24.841 1.00 35.06 257 ILE A CA 1
ATOM 2079 C C . ILE A 1 257 ? -2.443 10.946 25.249 1.00 35.06 257 ILE A C 1
ATOM 2081 O O . ILE A 1 257 ? -1.433 11.259 25.881 1.00 35.06 257 ILE A O 1
ATOM 2085 N N . GLU A 1 258 ? -2.762 9.689 24.942 1.00 34.31 258 GLU A N 1
ATOM 2086 C CA . GLU A 1 258 ? -1.753 8.631 24.780 1.00 34.31 258 GLU A CA 1
ATOM 2087 C C . GLU A 1 258 ? -1.177 8.674 23.361 1.00 34.31 258 GLU A C 1
ATOM 2089 O O . GLU A 1 258 ? -1.966 8.877 22.404 1.00 34.31 258 GLU A O 1
#

InterPro domains:
  IPR003439 ABC transporter-like, ATP-binding domain [PF00005] (189-242)
  IPR005074 Peptidase C39, bacteriocin processing [PF03412] (2-96)
  IPR027417 P-loop containing nucleoside triphosphate hydrolase [G3DSA:3.40.50.300] (168-253)
  IPR027417 P-loop containing nucleoside triphosphate hydrolase [SSF52540] (166-249)

Solvent-accessible surface area (backbone atoms only — not comparable to full-atom values): 15729 Å² total; per-residue (Å²): 131,95,64,52,101,88,51,77,49,75,69,54,51,32,60,56,32,49,77,74,53,35,44,53,47,81,43,81,47,50,62,68,54,55,57,71,48,86,69,68,59,69,29,39,36,36,28,56,53,97,93,36,86,40,82,29,40,31,36,59,48,92,76,34,36,38,38,43,35,93,89,75,38,78,41,83,41,42,55,80,61,42,56,80,34,48,63,37,36,37,35,45,69,47,82,54,68,87,87,61,84,85,75,74,79,78,79,78,76,78,74,72,65,73,73,71,48,64,68,58,56,53,49,49,53,48,51,55,50,52,54,50,53,52,52,52,51,53,52,52,54,52,49,50,56,49,51,53,53,51,51,53,55,49,58,62,53,57,70,46,74,81,32,59,87,75,76,84,70,68,28,42,35,33,48,65,35,65,42,67,63,96,90,42,79,66,37,76,61,39,67,49,79,45,52,80,94,68,84,89,84,77,65,89,90,68,39,64,70,57,51,51,30,43,76,66,66,74,35,89,66,91,75,65,32,44,22,45,59,86,43,41,55,86,51,40,26,67,75,60,46,60,74,75,53,87,84,84,79,62,98,82,61,82,81,83,81,126

Mean predicted aligned error: 19.6 Å

Secondary structure (DSSP, 8-state):
---BTTB--HHHHHHHHHHTTEEEEEEE--HHHHHHS---SEEEEEEEETTEEEEEEEEE-SSEEEEEETTTEEEEEEHHHHHTTEEEEEEEEEE--SS-SS---------------HHHHHHHHHHHHHHHHHHHHHHHHHHHHHHHHHHHHHHHHHHHHT-B-PPPPS-EEEEEEEEEETTEEEEEEEEEEE-TT------TTSSHHHHHHHHTTSS--TT--EEETTEEGGGB-HHHHHHH---PPPTTS-----

Sequence (258 aa):
MNIGPNGVSIFDLENINRKYGIHLESYRITAQELRKSNISDFFIVLLFRNNLEHFAIAKKFKRHCILYDSDLGKIRITYPQLIKVFAEKILLIEKVEKSKIYKSKLKKQKNNIPLLKISKLLASIGIELTCFSLLLLCFSANKLIFEDIKELIKSENIEDQDKILPDFPRSIKIQNLNYHNGSKDIFKNLNLTILPNTLIIGKSGSGKSTLFKLISKKLPNANKTIFFNNISISQISDKFFNNLVIYQISSSDPIDIE

pLDDT: mean 80.7, std 15.75, range [34.31, 97.75]

Foldseek 3Di:
DPADPQGADPVNVQVVVVVVQKHKDKDQAALVRVLVDPDADKKWFWWADPNDTDIWIWGDDNFWIWTADPVPGTDTGGSVRCNVIGPRMIMDIDRRPPPPPDDDDPPPPPPCPPCPPVVVVVVVVVVVVVVVVVVVVVVVVVVVVVVVVVVVVVVVVVLQVQADQDDAFQKKWFAQDWDADVPGTLDGGDTDIGGPPDDDDDDPSNCPVVVLCCQLVVDDRPPLRIDRNNHRPSRHHNVNSCVRDDDDDDPPDDDPDD

Nearest PDB structures (foldseek):
  6v9z-assembly1_B  TM=8.328E-01  e=6.832E-05  Acetivibrio thermocellus ATCC 27405
  8vp5-assembly1_B  TM=3.692E-01  e=2.277E-06  Acetivibrio thermocellus ATCC 27405
  4g54-assembly1_A  TM=7.289E-01  e=5.018E-04  Vibrio vulnificus
  7t56-assembly1_B  TM=3.484E-01  e=3.053E-06  Acetivibrio thermocellus
  7t54-assembly1_A  TM=3.637E-01  e=5.730E-05  Acetivibrio thermocellus

Organism: NCBI:txid1035514

Radius of gyration: 46.6 Å; Cα contacts (8 Å, |Δi|>4): 275; chains: 1; bounding box: 80×42×118 Å